Protein AF-A0A956PH75-F1 (afdb_monomer)

Foldseek 3Di:
DFDPPVQLLLVLLLLLLVLQLVLLPVLLVLLVVLLVVDCCCVVVVVLSVVLSVLSNVLSVVLNVLSVVCNVVSNPPSVVSVVSNLVSLLSNLLSLLQVLLVQCQPVVPDPSNVSSVVSLLVSLLSLLQSVLSPLVSNLSSLCNNLVSNLVSCVVSVNVVSNVVSVVSSVVSNVSSVVSNVVSSVVSSVVSVVVVVVVVVVVVVVVVLVVLVVVLVVLVVVLVVLVVVLVVLLVVLVVVCVDDDDPVVNVVSVVSNVVSVVVNVVSVVVNVVSCVVNVNDDWAWDKDFPVVLVVVLCVVCVVVCVVVVHDDDDDDDPPDDRIDTTHSVVVSVVSNVVVVD

pLDDT: mean 88.62, std 6.4, range [47.12, 95.75]

Solvent-accessible surface area (backbone atoms only — not comparable to full-atom values): 17813 Å² total; per-residue (Å²): 134,76,65,57,71,66,58,47,51,52,52,28,57,51,48,28,49,69,46,38,48,63,65,26,60,49,49,37,53,53,49,50,50,47,34,72,77,27,58,50,41,75,79,40,41,68,61,46,51,51,41,49,51,51,29,38,52,31,17,51,52,46,34,54,51,36,54,56,37,57,76,56,72,46,86,52,56,71,62,50,52,52,55,51,39,52,34,48,35,57,34,18,36,42,51,1,50,52,29,10,49,33,31,63,77,47,75,64,39,71,50,18,52,51,38,41,51,52,50,52,52,52,46,55,55,38,42,69,30,29,24,58,41,60,67,49,34,50,47,27,49,46,36,34,44,46,30,38,31,52,27,26,48,75,68,71,35,55,71,57,22,51,50,48,52,49,47,51,53,49,51,52,52,51,25,52,54,50,26,55,51,51,54,52,50,49,40,52,49,56,46,49,53,54,51,50,53,54,51,51,52,52,47,52,54,50,52,51,52,52,52,52,51,40,54,49,48,56,50,51,48,54,68,50,48,56,60,44,52,49,52,37,49,51,34,52,58,53,69,79,46,100,63,54,75,68,54,46,53,52,41,52,50,54,29,54,52,41,54,54,50,52,50,54,52,51,53,54,45,53,52,41,28,53,78,65,74,64,62,82,80,56,81,40,81,43,56,47,63,64,54,51,48,54,51,50,60,71,44,46,63,59,31,51,76,71,71,48,91,84,82,91,82,80,68,88,86,56,68,61,62,47,77,35,42,70,68,59,53,41,52,52,50,48,58,65,73,72,108

Nearest PDB structures (foldseek):
  7n0e-assembly1_B  TM=7.763E-01  e=1.692E-07  Pseudomonas aeruginosa
  6dk7-assembly1_B  TM=7.780E-01  e=3.980E-07  Pseudomonas aeruginosa
  6dk7-assembly1_A  TM=8.201E-01  e=1.025E-06  Pseudomonas aeruginosa
  7z8n-assembly1_D  TM=8.005E-01  e=6.243E-07  Pseudomonas aeruginosa PAO1
  6dk8-assembly4_G  TM=8.278E-01  e=2.013E-06  Pseudomonas aeruginosa

Structure (mmCIF, N/CA/C/O backbone):
data_AF-A0A956PH75-F1
#
_entry.id   AF-A0A956PH75-F1
#
loop_
_atom_site.group_PDB
_atom_site.id
_atom_site.type_symbol
_atom_site.label_atom_id
_atom_site.label_alt_id
_atom_site.label_comp_id
_atom_site.label_asym_id
_atom_site.label_entity_id
_atom_site.label_seq_id
_atom_site.pdbx_PDB_ins_code
_atom_site.Cartn_x
_atom_site.Cartn_y
_atom_site.Cartn_z
_atom_site.occupancy
_atom_site.B_iso_or_equiv
_atom_site.auth_seq_id
_atom_site.auth_comp_id
_atom_site.auth_asym_id
_atom_site.auth_atom_id
_atom_site.pdbx_PDB_model_num
ATOM 1 N N . MET A 1 1 ? 4.549 11.776 9.754 1.00 47.12 1 MET A N 1
ATOM 2 C CA . MET A 1 1 ? 5.812 11.137 9.339 1.00 47.12 1 MET A CA 1
ATOM 3 C C . MET A 1 1 ? 5.713 10.825 7.852 1.00 47.12 1 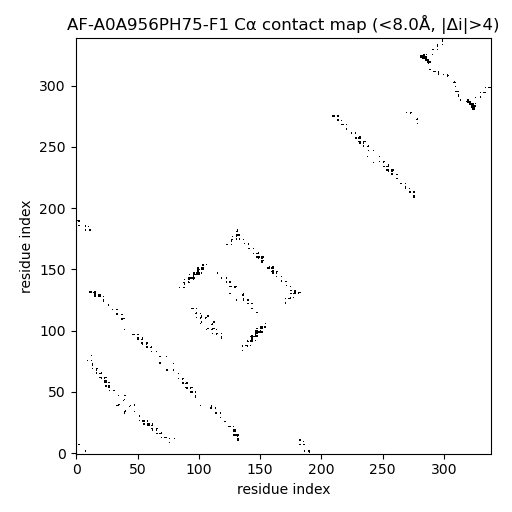MET A C 1
ATOM 5 O O . MET A 1 1 ? 4.714 10.257 7.431 1.00 47.12 1 MET A O 1
ATOM 9 N N . MET A 1 2 ? 6.631 11.355 7.037 1.00 48.00 2 MET A N 1
ATOM 10 C CA . MET A 1 2 ? 6.773 10.971 5.623 1.00 48.00 2 MET A CA 1
ATOM 11 C C . MET A 1 2 ? 7.331 9.543 5.579 1.00 48.00 2 MET A C 1
ATOM 13 O O . MET A 1 2 ? 8.137 9.209 6.446 1.00 48.00 2 MET A O 1
ATOM 17 N N . ALA A 1 3 ? 6.930 8.722 4.601 1.00 58.00 3 ALA A N 1
ATOM 18 C CA . ALA A 1 3 ? 7.602 7.446 4.349 1.00 58.00 3 ALA A CA 1
ATOM 19 C C . ALA A 1 3 ? 9.117 7.700 4.279 1.00 58.00 3 ALA A C 1
ATOM 21 O O . ALA A 1 3 ? 9.539 8.668 3.639 1.00 58.00 3 ALA A O 1
ATOM 22 N N . GLN A 1 4 ? 9.922 6.899 4.984 1.00 72.25 4 GLN A N 1
ATOM 23 C CA . GLN A 1 4 ? 11.368 7.114 5.025 1.00 72.25 4 GLN A CA 1
ATOM 24 C C . GLN A 1 4 ? 11.920 7.130 3.587 1.00 72.25 4 GLN A C 1
ATOM 26 O O . GLN A 1 4 ? 11.651 6.185 2.839 1.00 72.25 4 GLN A O 1
ATOM 31 N N . PRO A 1 5 ? 12.684 8.167 3.186 1.00 77.88 5 PRO A N 1
ATOM 32 C CA . PRO A 1 5 ? 13.232 8.287 1.831 1.00 77.88 5 PRO A CA 1
ATOM 33 C C . PRO A 1 5 ? 13.978 7.025 1.371 1.00 77.88 5 PRO A C 1
ATOM 35 O O . PRO A 1 5 ? 13.912 6.638 0.204 1.00 77.88 5 PRO A O 1
ATOM 38 N N . ASP A 1 6 ? 14.618 6.333 2.313 1.00 85.00 6 ASP A N 1
ATOM 39 C CA . ASP A 1 6 ? 15.370 5.105 2.068 1.00 85.00 6 ASP A CA 1
ATOM 40 C C . ASP A 1 6 ? 14.481 3.911 1.687 1.00 85.00 6 ASP A C 1
ATOM 42 O O . ASP A 1 6 ? 14.876 3.090 0.857 1.00 85.00 6 ASP A O 1
ATOM 46 N N . ALA A 1 7 ? 13.260 3.824 2.226 1.00 88.50 7 ALA A N 1
ATOM 47 C CA . ALA A 1 7 ? 12.321 2.748 1.909 1.00 88.50 7 ALA A CA 1
ATOM 48 C C . ALA A 1 7 ? 11.775 2.884 0.480 1.00 88.50 7 ALA A C 1
ATOM 50 O O . ALA A 1 7 ? 11.7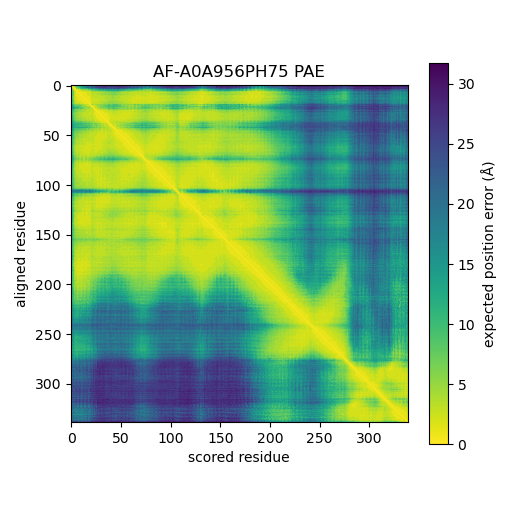15 1.904 -0.265 1.00 88.50 7 ALA A O 1
ATOM 51 N N . VAL A 1 8 ? 11.451 4.115 0.070 1.00 92.06 8 VAL A N 1
ATOM 52 C CA . VAL A 1 8 ? 11.025 4.413 -1.306 1.00 92.06 8 VAL A CA 1
ATOM 53 C C . VAL A 1 8 ? 12.157 4.108 -2.287 1.00 92.06 8 VAL A C 1
ATOM 55 O O . VAL A 1 8 ? 11.929 3.432 -3.290 1.00 92.06 8 VAL A O 1
ATOM 58 N N . LYS A 1 9 ? 13.390 4.529 -1.973 1.00 91.12 9 LYS A N 1
ATOM 59 C CA . LYS A 1 9 ? 14.573 4.235 -2.795 1.00 91.12 9 LYS A CA 1
ATOM 60 C C . LYS A 1 9 ? 14.801 2.726 -2.950 1.00 91.12 9 LYS A C 1
ATOM 62 O O . LYS A 1 9 ? 14.991 2.256 -4.069 1.00 91.12 9 LYS A O 1
ATOM 67 N N . LYS A 1 10 ? 14.721 1.953 -1.860 1.00 90.94 10 LYS A N 1
ATOM 68 C CA . LYS A 1 10 ? 14.875 0.488 -1.905 1.00 90.94 10 LYS A CA 1
ATOM 69 C C . LYS A 1 10 ? 13.824 -0.169 -2.808 1.00 90.94 10 LYS A C 1
ATOM 71 O O . LYS A 1 10 ? 14.161 -1.026 -3.625 1.00 90.94 10 LYS A O 1
ATOM 76 N N . GLU A 1 11 ? 12.561 0.232 -2.684 1.00 93.00 11 GLU A N 1
ATOM 77 C CA . GLU A 1 11 ? 11.472 -0.279 -3.526 1.00 93.00 11 GLU A CA 1
ATOM 78 C C . GLU A 1 11 ? 11.652 0.091 -5.004 1.00 93.00 11 GLU A C 1
ATOM 80 O O . GLU A 1 11 ? 11.368 -0.730 -5.878 1.00 93.00 11 GLU A O 1
ATOM 85 N N . LEU A 1 12 ? 12.173 1.284 -5.305 1.00 93.88 12 LEU A N 1
ATOM 86 C CA . LEU A 1 12 ? 12.514 1.684 -6.673 1.00 93.88 12 LEU A CA 1
ATOM 87 C C . LEU A 1 12 ? 13.638 0.817 -7.260 1.00 93.88 12 LEU A C 1
ATOM 89 O O . LEU A 1 12 ? 13.498 0.324 -8.382 1.00 93.88 12 LEU A O 1
ATOM 93 N N . ASP A 1 13 ? 14.706 0.558 -6.503 1.00 93.50 13 ASP A N 1
ATOM 94 C CA . ASP A 1 13 ? 15.814 -0.303 -6.941 1.00 93.50 13 ASP A CA 1
ATOM 95 C C . ASP A 1 13 ? 15.335 -1.745 -7.208 1.00 93.50 13 ASP A C 1
ATOM 97 O O . ASP A 1 13 ? 15.692 -2.370 -8.215 1.00 93.50 13 ASP A O 1
ATOM 101 N N . LEU A 1 14 ? 14.456 -2.266 -6.346 1.00 92.50 14 LEU A N 1
ATOM 102 C CA . LEU A 1 14 ? 13.808 -3.566 -6.534 1.00 92.50 14 LEU A CA 1
ATOM 103 C C . LEU A 1 14 ? 12.875 -3.574 -7.750 1.00 92.50 14 LEU A C 1
ATOM 105 O O . LEU A 1 14 ? 12.881 -4.530 -8.533 1.00 92.50 14 LEU A O 1
ATOM 109 N N . ALA A 1 15 ? 12.087 -2.516 -7.944 1.00 93.00 15 ALA A N 1
ATOM 110 C CA . ALA A 1 15 ? 11.218 -2.369 -9.105 1.00 93.00 15 ALA A CA 1
ATOM 111 C C . ALA A 1 15 ? 12.027 -2.335 -10.411 1.00 93.00 15 ALA A C 1
ATOM 113 O O . ALA A 1 15 ? 11.618 -2.968 -11.389 1.00 93.00 15 ALA A O 1
ATOM 114 N N . LEU A 1 16 ? 13.192 -1.674 -10.420 1.00 93.56 16 LEU A N 1
ATOM 115 C CA . LEU A 1 16 ? 14.118 -1.674 -11.556 1.00 93.56 16 LEU A CA 1
ATOM 116 C C . LEU A 1 16 ? 14.562 -3.098 -11.891 1.00 93.56 16 LEU A C 1
ATOM 118 O O . LEU A 1 16 ? 14.452 -3.537 -13.039 1.00 93.56 16 LEU A O 1
ATOM 122 N N . ALA A 1 17 ? 15.017 -3.845 -10.883 1.00 91.56 17 ALA A N 1
ATOM 123 C CA . ALA A 1 17 ? 15.474 -5.219 -11.053 1.00 91.56 17 ALA A CA 1
ATOM 124 C C . ALA A 1 17 ? 14.356 -6.158 -11.545 1.00 91.56 17 ALA A C 1
ATOM 126 O O . ALA A 1 17 ? 14.617 -7.044 -12.357 1.00 91.56 17 ALA A O 1
ATOM 127 N N . ARG A 1 18 ? 13.105 -5.957 -11.110 1.00 91.12 18 ARG A N 1
ATOM 128 C CA . ARG A 1 18 ? 11.954 -6.775 -11.535 1.00 91.12 18 ARG A CA 1
ATOM 129 C C . ARG A 1 18 ? 11.510 -6.492 -12.973 1.00 91.12 18 ARG A C 1
ATOM 131 O O . ARG A 1 18 ? 11.152 -7.430 -13.676 1.00 91.12 18 ARG A O 1
ATOM 138 N N . ARG A 1 19 ? 11.545 -5.231 -13.420 1.00 89.50 19 ARG A N 1
ATOM 139 C CA . ARG A 1 19 ? 11.053 -4.811 -14.751 1.00 89.50 19 ARG A CA 1
ATOM 140 C C . ARG A 1 19 ? 12.073 -4.973 -15.884 1.00 89.50 19 ARG A C 1
ATOM 142 O O . ARG A 1 19 ? 11.701 -5.048 -17.049 1.00 89.50 19 ARG A O 1
ATOM 149 N N . SER A 1 20 ? 13.363 -5.020 -15.562 1.00 84.44 20 SER A N 1
ATOM 150 C CA . SER A 1 20 ? 14.454 -5.018 -16.551 1.00 84.44 20 SER A CA 1
ATOM 151 C C . SER A 1 20 ? 14.790 -6.339 -17.284 1.00 84.44 20 SER A C 1
ATOM 153 O O . SER A 1 20 ? 15.422 -6.259 -18.347 1.00 84.44 20 SER A O 1
ATOM 155 N N . PRO A 1 21 ? 14.456 -7.556 -16.796 1.00 79.12 21 PRO A N 1
ATOM 156 C CA . PRO A 1 21 ? 14.882 -8.799 -17.448 1.00 79.12 21 PRO A CA 1
ATOM 157 C C . PRO A 1 21 ? 14.370 -8.951 -18.886 1.00 79.12 21 PRO A C 1
ATOM 159 O O . PRO A 1 21 ? 15.160 -9.270 -19.773 1.00 79.12 21 PRO A O 1
ATOM 162 N N . GLU A 1 22 ? 13.095 -8.649 -19.137 1.00 71.94 22 GLU A N 1
ATOM 163 C CA . GLU A 1 22 ? 12.461 -8.826 -20.453 1.00 71.94 22 GLU A CA 1
ATOM 164 C C . GLU A 1 22 ? 13.118 -7.951 -21.528 1.00 71.94 22 GLU A C 1
ATOM 166 O O . GLU A 1 22 ? 13.529 -8.443 -22.580 1.00 71.94 22 GLU A O 1
ATOM 171 N N . GLY A 1 23 ? 13.357 -6.670 -21.226 1.00 72.75 23 GLY A N 1
ATOM 172 C CA . GLY A 1 23 ? 14.036 -5.758 -22.152 1.00 72.75 23 GLY A CA 1
ATOM 173 C C . GLY A 1 23 ? 15.489 -6.150 -22.465 1.00 72.75 23 GLY A C 1
ATOM 174 O O . GLY A 1 23 ? 16.026 -5.754 -23.501 1.00 72.75 23 GLY A O 1
ATOM 175 N N . SER A 1 24 ? 16.136 -6.938 -21.593 1.00 79.75 24 SER A N 1
ATOM 176 C CA . SER A 1 24 ? 17.533 -7.378 -21.771 1.00 79.75 24 SER A CA 1
ATOM 177 C C . SER A 1 24 ? 17.672 -8.427 -22.868 1.00 79.75 24 SER A C 1
ATOM 179 O O . SER A 1 24 ? 18.630 -8.385 -23.634 1.00 79.75 24 SER A O 1
ATOM 181 N N . LEU A 1 25 ? 16.711 -9.350 -22.949 1.00 82.62 25 LEU A N 1
ATOM 182 C CA . LEU A 1 25 ? 16.733 -10.460 -23.902 1.00 82.62 25 LEU A CA 1
ATOM 183 C C . LEU A 1 25 ? 16.045 -10.110 -25.223 1.00 82.62 25 LEU A C 1
ATOM 185 O O . LEU A 1 25 ? 16.470 -10.585 -26.272 1.00 82.62 25 LEU A O 1
ATOM 189 N N . MET A 1 26 ? 15.029 -9.244 -25.199 1.00 87.06 26 MET A N 1
ATOM 190 C CA . MET A 1 26 ? 14.306 -8.870 -26.420 1.00 87.06 26 MET A CA 1
ATOM 191 C C . MET A 1 26 ? 15.144 -8.033 -27.383 1.00 87.06 26 MET A C 1
ATOM 193 O O . MET A 1 26 ? 14.997 -8.129 -28.595 1.00 87.06 26 MET A O 1
ATOM 197 N N . SER A 1 27 ? 16.054 -7.220 -26.869 1.00 87.12 27 SER A N 1
ATOM 198 C CA . SER A 1 27 ? 16.832 -6.309 -27.702 1.00 87.12 27 SER A CA 1
ATOM 199 C C . SER A 1 27 ? 17.824 -6.983 -28.665 1.00 87.12 27 SER A C 1
ATOM 201 O O . SER A 1 27 ? 17.846 -6.571 -29.821 1.00 87.12 27 SER A O 1
ATOM 203 N N . PRO A 1 28 ? 18.625 -8.006 -28.293 1.00 89.38 28 PRO A N 1
ATOM 204 C CA . PRO A 1 28 ? 19.421 -8.736 -29.285 1.00 89.38 28 PRO A CA 1
ATOM 205 C C . PRO A 1 28 ? 18.547 -9.465 -30.315 1.00 89.38 28 PRO A C 1
ATOM 207 O O . PRO A 1 28 ? 18.927 -9.539 -31.481 1.00 89.38 28 PRO A O 1
ATOM 210 N N . VAL A 1 29 ? 17.355 -9.935 -29.924 1.00 91.56 29 VAL A N 1
ATOM 211 C CA . VAL A 1 29 ? 16.386 -10.545 -30.851 1.00 91.56 29 VAL A CA 1
ATOM 212 C C . VAL A 1 29 ? 15.887 -9.517 -31.869 1.00 91.56 29 VAL A C 1
ATOM 214 O O . VAL A 1 29 ? 15.952 -9.763 -33.070 1.00 91.56 29 VAL A O 1
ATOM 217 N N . LEU A 1 30 ? 15.454 -8.339 -31.414 1.00 92.06 30 LEU A N 1
ATOM 218 C CA . LEU A 1 30 ? 15.015 -7.250 -32.292 1.00 92.06 30 LEU A CA 1
ATOM 219 C C . LEU A 1 30 ? 16.140 -6.767 -33.211 1.00 92.06 30 LEU A C 1
ATOM 221 O O . LEU A 1 30 ? 15.903 -6.476 -34.381 1.00 92.06 30 LEU A O 1
ATOM 225 N N . LEU A 1 31 ? 17.374 -6.731 -32.712 1.00 91.00 31 LEU A N 1
ATOM 226 C CA . LEU A 1 31 ? 18.536 -6.392 -33.521 1.00 91.00 31 LEU A CA 1
ATOM 227 C C . LEU A 1 31 ? 18.805 -7.442 -34.609 1.00 91.00 31 LEU A C 1
ATOM 229 O O . LEU A 1 31 ? 19.066 -7.083 -35.756 1.00 91.00 31 LEU A O 1
ATOM 233 N N . ALA A 1 32 ? 18.701 -8.731 -34.281 1.00 91.25 32 ALA A N 1
ATOM 234 C CA . ALA A 1 32 ? 18.812 -9.800 -35.268 1.00 91.25 32 ALA A CA 1
ATOM 235 C C . ALA A 1 32 ? 17.732 -9.676 -36.356 1.00 91.25 32 ALA A C 1
ATOM 237 O O . ALA A 1 32 ? 18.045 -9.817 -37.535 1.00 91.25 32 ALA A O 1
ATOM 238 N N . VAL A 1 33 ? 16.492 -9.331 -35.984 1.00 91.94 33 VAL A N 1
ATOM 239 C CA . VAL A 1 33 ? 15.407 -9.055 -36.943 1.00 91.94 33 VAL A CA 1
ATOM 240 C C . VAL A 1 33 ? 15.772 -7.894 -37.872 1.00 91.94 33 VAL A C 1
ATOM 242 O O . VAL A 1 33 ? 15.639 -8.034 -39.083 1.00 91.94 33 VAL A O 1
ATOM 245 N N . VAL A 1 34 ? 16.300 -6.781 -37.350 1.00 91.19 34 VAL A N 1
ATOM 246 C CA . VAL A 1 34 ? 16.765 -5.657 -38.188 1.00 91.19 34 VAL A CA 1
ATOM 247 C C . VAL A 1 34 ? 17.838 -6.106 -39.177 1.00 91.19 34 VAL A C 1
ATOM 249 O O . VAL A 1 34 ? 17.753 -5.774 -40.355 1.00 91.19 34 VAL A O 1
ATOM 252 N N . ILE A 1 35 ? 18.822 -6.889 -38.734 1.00 89.75 35 ILE A N 1
ATOM 253 C CA . ILE A 1 35 ? 19.917 -7.362 -39.593 1.00 89.75 35 ILE A CA 1
ATOM 254 C C . ILE A 1 35 ? 19.410 -8.320 -40.683 1.00 89.75 35 ILE A C 1
ATOM 256 O O . ILE A 1 35 ? 19.892 -8.253 -41.810 1.00 89.75 35 ILE A O 1
ATOM 260 N N . LEU A 1 36 ? 18.451 -9.194 -40.363 1.00 89.75 36 LEU A N 1
ATOM 261 C CA . LEU A 1 36 ? 17.890 -10.180 -41.296 1.00 89.75 36 LEU A CA 1
ATOM 262 C C . LEU A 1 36 ? 16.913 -9.565 -42.305 1.00 89.75 36 LEU A C 1
ATOM 264 O O . LEU A 1 36 ? 16.853 -10.009 -43.448 1.00 89.75 36 LEU A O 1
ATOM 268 N N . CYS A 1 37 ? 16.140 -8.560 -41.892 1.00 87.56 37 CYS A N 1
ATOM 269 C CA . CYS A 1 37 ? 15.107 -7.934 -42.721 1.00 87.56 37 CYS A CA 1
ATOM 270 C C . CYS A 1 37 ? 15.616 -6.757 -43.565 1.00 87.56 37 CYS A C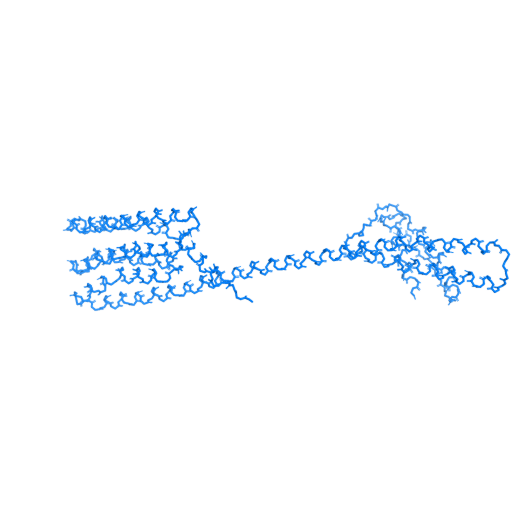 1
ATOM 272 O O . CYS A 1 37 ? 14.831 -6.149 -44.295 1.00 87.56 37 CYS A O 1
ATOM 274 N N . THR A 1 38 ? 16.899 -6.402 -43.466 1.00 88.19 38 THR A N 1
ATOM 275 C CA . THR A 1 38 ? 17.473 -5.247 -44.165 1.00 88.19 38 THR A CA 1
ATOM 276 C C . THR A 1 38 ? 18.792 -5.584 -44.852 1.00 88.19 38 THR A C 1
ATOM 278 O O . THR A 1 38 ? 19.414 -6.612 -44.591 1.00 88.19 38 THR A O 1
ATOM 281 N N . GLN A 1 39 ? 19.261 -4.681 -45.716 1.00 84.50 39 GLN A N 1
ATOM 282 C CA . GLN A 1 39 ? 20.525 -4.863 -46.429 1.00 84.50 39 GLN A CA 1
ATOM 283 C C . GLN A 1 39 ? 21.762 -4.725 -45.524 1.00 84.50 39 GLN A C 1
ATOM 285 O O . GLN A 1 39 ? 22.866 -5.036 -45.961 1.00 84.50 39 GLN A O 1
ATOM 290 N N . LEU A 1 40 ? 21.607 -4.320 -44.253 1.00 82.50 40 LEU A N 1
ATOM 291 C CA . LEU A 1 40 ? 22.714 -4.217 -43.292 1.00 82.50 40 LEU A CA 1
ATOM 292 C C . LEU A 1 40 ? 23.465 -5.548 -43.143 1.00 82.50 40 LEU A C 1
ATOM 294 O O . LEU A 1 40 ? 24.695 -5.561 -43.171 1.00 82.50 40 LEU A O 1
ATOM 298 N N . GLY A 1 41 ? 22.742 -6.671 -43.061 1.00 79.44 41 GLY A N 1
ATOM 299 C CA . GLY A 1 41 ? 23.353 -7.991 -42.890 1.00 79.44 41 GLY A CA 1
ATOM 300 C C . GLY A 1 41 ? 24.160 -8.470 -44.098 1.00 79.44 41 GLY A C 1
ATOM 301 O O . GLY A 1 41 ? 25.164 -9.165 -43.927 1.00 79.44 41 GLY A O 1
ATOM 302 N N . THR A 1 42 ? 23.752 -8.084 -45.310 1.00 82.69 42 THR A N 1
ATOM 303 C CA . THR A 1 42 ? 24.395 -8.506 -46.562 1.00 82.69 42 THR A CA 1
ATOM 304 C C . THR A 1 42 ? 25.473 -7.529 -47.026 1.00 82.69 42 THR A C 1
ATOM 306 O O . THR A 1 42 ? 26.557 -7.967 -47.401 1.00 82.69 42 THR A O 1
ATOM 309 N N . ALA A 1 43 ? 25.212 -6.220 -46.971 1.00 83.31 43 ALA A N 1
ATOM 310 C CA . ALA A 1 43 ? 26.125 -5.176 -47.440 1.00 83.31 43 ALA A CA 1
ATOM 311 C C . ALA A 1 43 ? 27.205 -4.815 -46.404 1.00 83.31 43 ALA A C 1
ATOM 313 O O . ALA A 1 43 ? 28.334 -4.494 -46.769 1.00 83.31 43 ALA A O 1
ATOM 314 N N . HIS A 1 44 ? 26.893 -4.910 -45.106 1.00 85.31 44 HIS A N 1
ATOM 315 C CA . HIS A 1 44 ? 27.769 -4.457 -44.018 1.00 85.31 44 HIS A CA 1
ATOM 316 C C . HIS A 1 44 ? 27.927 -5.508 -42.912 1.00 85.31 44 HIS A C 1
ATOM 318 O O . HIS A 1 44 ? 27.885 -5.215 -41.715 1.00 85.31 44 HIS A O 1
ATOM 324 N N . ARG A 1 45 ? 28.191 -6.753 -43.329 1.00 84.81 45 ARG A N 1
ATOM 325 C CA . ARG A 1 45 ? 28.255 -7.940 -42.462 1.00 84.81 45 ARG A CA 1
ATOM 326 C C . ARG A 1 45 ? 29.130 -7.771 -41.215 1.00 84.81 45 ARG A C 1
ATOM 328 O O . ARG A 1 45 ? 28.729 -8.201 -40.138 1.00 84.81 45 ARG A O 1
ATOM 335 N N . GLN A 1 46 ? 30.315 -7.166 -41.333 1.00 86.94 46 GLN A N 1
ATOM 336 C CA . GLN A 1 46 ? 31.230 -7.009 -40.192 1.00 86.94 46 GLN A CA 1
ATOM 337 C C . GLN A 1 46 ? 30.639 -6.108 -39.100 1.00 86.94 46 GLN A C 1
ATOM 339 O O . GLN A 1 46 ? 30.624 -6.496 -37.934 1.00 86.94 46 GLN A O 1
ATOM 344 N N . LEU A 1 47 ? 30.096 -4.946 -39.473 1.00 85.94 47 LEU A N 1
ATOM 345 C CA . LEU A 1 47 ? 29.495 -4.013 -38.521 1.00 85.94 47 LEU A CA 1
ATOM 346 C C . LEU A 1 47 ? 28.260 -4.624 -37.850 1.00 85.94 47 LEU A C 1
ATOM 348 O O . LEU A 1 47 ? 28.137 -4.572 -36.628 1.00 85.94 47 LEU A O 1
ATOM 352 N N . SER A 1 48 ? 27.380 -5.259 -38.631 1.00 87.12 48 SER A N 1
ATOM 353 C CA . SER A 1 48 ? 26.190 -5.926 -38.098 1.00 87.12 48 SER A CA 1
ATOM 354 C C . SER A 1 48 ? 26.541 -7.025 -37.093 1.00 87.12 48 SER A C 1
ATOM 356 O O . SER A 1 48 ? 25.904 -7.114 -36.046 1.00 87.12 48 SER A O 1
ATOM 358 N N . LEU A 1 49 ? 27.584 -7.820 -37.360 1.00 88.31 49 LEU A N 1
ATOM 359 C CA . LEU A 1 49 ? 28.055 -8.851 -36.431 1.00 88.31 49 LEU A CA 1
ATOM 360 C C . LEU A 1 49 ? 28.651 -8.257 -35.151 1.00 88.31 49 LEU A C 1
ATOM 362 O O . LEU A 1 49 ? 28.387 -8.782 -34.068 1.00 88.31 49 LEU A O 1
ATOM 366 N N . VAL A 1 50 ? 29.413 -7.164 -35.246 1.00 90.69 50 VAL A N 1
ATOM 367 C CA . VAL A 1 50 ? 29.966 -6.471 -34.071 1.00 90.69 50 VAL A CA 1
ATOM 368 C C . VAL A 1 50 ? 28.840 -5.909 -33.203 1.00 90.69 50 VAL A C 1
ATOM 370 O O . VAL A 1 50 ? 28.796 -6.202 -32.008 1.00 90.69 50 VAL A O 1
ATOM 373 N N . CYS A 1 51 ? 27.886 -5.178 -33.789 1.00 88.62 51 CYS A N 1
ATOM 374 C CA . CYS A 1 51 ? 26.732 -4.643 -33.063 1.00 88.62 51 CYS A CA 1
ATOM 375 C C . CYS A 1 51 ? 25.901 -5.757 -32.413 1.00 88.62 51 CYS A C 1
ATOM 377 O O . CYS A 1 51 ? 25.557 -5.655 -31.235 1.00 88.62 51 CYS A O 1
ATOM 379 N N . LEU A 1 52 ? 25.621 -6.844 -33.142 1.00 90.94 52 LEU A N 1
ATOM 380 C CA . LEU A 1 52 ? 24.873 -7.983 -32.610 1.00 90.94 52 LEU A CA 1
ATOM 381 C C . LEU A 1 52 ? 25.606 -8.657 -31.448 1.00 90.94 52 LEU A C 1
ATOM 383 O O . LEU A 1 52 ? 24.982 -8.971 -30.435 1.00 90.94 52 LEU A O 1
ATOM 387 N N . SER A 1 53 ? 26.923 -8.837 -31.563 1.00 91.00 53 SER A N 1
ATOM 388 C CA . SER A 1 53 ? 27.747 -9.447 -30.514 1.00 91.00 53 SER A CA 1
ATOM 389 C C . SER A 1 53 ? 27.777 -8.583 -29.255 1.00 91.00 53 SER A C 1
ATOM 391 O O . SER A 1 53 ? 27.576 -9.099 -28.158 1.00 91.00 53 SER A O 1
ATOM 393 N N . LEU A 1 54 ? 27.959 -7.266 -29.404 1.00 90.88 54 LEU A N 1
ATOM 394 C CA . LEU A 1 54 ? 27.984 -6.323 -28.283 1.00 90.88 54 LEU A CA 1
ATOM 395 C C . LEU A 1 54 ? 26.634 -6.253 -27.562 1.00 90.88 54 LEU A C 1
ATOM 397 O O . LEU A 1 54 ? 26.591 -6.370 -26.337 1.00 90.88 54 LEU A O 1
ATOM 401 N N . VAL A 1 55 ? 25.529 -6.122 -28.303 1.00 90.88 55 VAL A N 1
ATOM 402 C CA . VAL A 1 55 ? 24.178 -6.079 -27.718 1.00 90.88 55 VAL A CA 1
ATOM 403 C C . VAL A 1 55 ? 23.817 -7.409 -27.061 1.00 90.88 55 VAL A C 1
ATOM 405 O O . VAL A 1 55 ? 23.238 -7.405 -25.976 1.00 90.88 55 VAL A O 1
ATOM 408 N N . SER A 1 56 ? 24.190 -8.540 -27.664 1.00 91.62 56 SER A N 1
ATOM 409 C CA . SER A 1 56 ? 23.940 -9.865 -27.082 1.00 91.62 56 SER A CA 1
ATOM 410 C C . SER A 1 56 ? 24.748 -10.078 -25.805 1.00 91.62 56 SER A C 1
ATOM 412 O O . SER A 1 56 ? 24.185 -10.485 -24.791 1.00 91.62 56 SER A O 1
ATOM 414 N N . LEU A 1 57 ? 26.043 -9.746 -25.814 1.00 93.38 57 LEU A N 1
ATOM 415 C CA . LEU A 1 57 ? 26.907 -9.876 -24.642 1.00 93.38 57 LEU A CA 1
ATOM 416 C C . LEU A 1 57 ? 26.424 -8.981 -23.495 1.00 93.38 57 LEU A C 1
ATOM 418 O O . LEU A 1 57 ? 26.262 -9.460 -22.373 1.00 93.38 57 LEU A O 1
ATOM 422 N N . ALA A 1 58 ? 26.142 -7.704 -23.774 1.00 91.56 58 ALA A N 1
ATOM 423 C CA . ALA A 1 58 ? 25.635 -6.765 -22.777 1.00 91.56 58 ALA A CA 1
ATOM 424 C C . ALA A 1 58 ? 24.249 -7.176 -22.253 1.00 91.56 58 ALA A C 1
ATOM 426 O O . ALA A 1 58 ? 24.014 -7.134 -21.045 1.00 91.56 58 ALA A O 1
ATOM 427 N N . GLY A 1 59 ? 23.349 -7.621 -23.137 1.00 90.75 59 GLY A N 1
ATOM 428 C CA . GLY A 1 59 ? 22.004 -8.076 -22.787 1.00 90.75 59 GLY A CA 1
ATOM 429 C C . GLY A 1 59 ? 22.012 -9.321 -21.898 1.00 90.75 59 GLY A C 1
ATOM 430 O O . GLY A 1 59 ? 21.361 -9.332 -20.852 1.00 90.75 59 GLY A O 1
ATOM 431 N N . VAL A 1 60 ? 22.801 -10.340 -22.253 1.00 92.00 60 VAL A N 1
ATOM 432 C CA . VAL A 1 60 ? 22.954 -11.570 -21.456 1.00 92.00 60 VAL A CA 1
ATOM 433 C C . VAL A 1 60 ? 23.638 -11.278 -20.122 1.00 92.00 60 VAL A C 1
ATOM 435 O O . VAL A 1 60 ? 23.145 -11.712 -19.080 1.00 92.00 60 VAL A O 1
ATOM 438 N N . ALA A 1 61 ? 24.722 -10.493 -20.120 1.00 92.31 61 ALA A N 1
ATOM 439 C CA . ALA A 1 61 ? 25.399 -10.092 -18.889 1.00 92.31 61 ALA A CA 1
ATOM 440 C C . ALA A 1 61 ? 24.448 -9.337 -17.948 1.00 92.31 61 ALA A C 1
ATOM 442 O O . ALA A 1 61 ? 24.383 -9.648 -16.757 1.00 92.31 61 ALA A O 1
ATOM 443 N N . ARG A 1 62 ? 23.650 -8.400 -18.484 1.00 92.56 62 ARG A N 1
ATOM 444 C CA . ARG A 1 62 ? 22.644 -7.660 -17.710 1.00 92.56 62 ARG A CA 1
ATOM 445 C C . ARG A 1 62 ? 21.571 -8.593 -17.165 1.00 92.56 62 ARG A C 1
ATOM 447 O O . ARG A 1 62 ? 21.237 -8.494 -15.988 1.00 92.56 62 ARG A O 1
ATOM 454 N N . PHE A 1 63 ? 21.061 -9.512 -17.982 1.00 92.69 63 PHE A N 1
ATOM 455 C CA . PHE A 1 63 ? 20.045 -10.477 -17.565 1.00 92.69 63 PHE A CA 1
ATOM 456 C C . PHE A 1 63 ? 20.530 -11.350 -16.400 1.00 92.69 63 PHE A C 1
ATOM 458 O O . PHE A 1 63 ? 19.863 -11.421 -15.366 1.00 92.69 63 PHE A O 1
ATOM 465 N N . ILE A 1 64 ? 21.713 -11.960 -16.530 1.00 92.19 64 ILE A N 1
ATOM 466 C CA . ILE A 1 64 ? 22.308 -12.803 -15.483 1.00 92.19 64 ILE A CA 1
ATOM 467 C C . ILE A 1 64 ? 22.535 -11.982 -14.210 1.00 92.19 64 ILE A C 1
ATOM 469 O O . ILE A 1 64 ? 22.145 -12.406 -13.121 1.00 92.19 64 ILE A O 1
ATOM 473 N N . TYR A 1 65 ? 23.117 -10.788 -14.341 1.00 92.00 65 TYR A N 1
ATOM 474 C CA . TYR A 1 65 ? 23.441 -9.935 -13.201 1.00 92.00 65 TYR A CA 1
ATOM 475 C C . TYR A 1 65 ? 22.203 -9.448 -12.437 1.00 92.00 65 TYR A C 1
ATOM 477 O O . TYR A 1 65 ? 22.193 -9.462 -11.203 1.00 92.00 65 TYR A O 1
ATOM 485 N N . VAL A 1 66 ? 21.142 -9.061 -13.152 1.00 91.69 66 VAL A N 1
ATOM 486 C CA . VAL A 1 66 ? 19.865 -8.654 -12.551 1.00 91.69 66 VAL A CA 1
ATOM 487 C C . VAL A 1 66 ? 19.210 -9.828 -11.830 1.00 91.69 66 VAL A C 1
ATOM 489 O O . VAL A 1 66 ? 18.802 -9.675 -10.681 1.00 91.69 66 VAL A O 1
ATOM 492 N N . ARG A 1 67 ? 19.155 -11.017 -12.448 1.00 91.19 67 ARG A N 1
ATOM 493 C CA . ARG A 1 67 ? 18.556 -12.211 -11.824 1.00 91.19 67 ARG A CA 1
ATOM 494 C C . ARG A 1 67 ? 19.321 -12.641 -10.575 1.00 91.19 67 ARG A C 1
ATOM 496 O O . ARG A 1 67 ? 18.699 -12.895 -9.550 1.00 91.19 67 ARG A O 1
ATOM 503 N N . TYR A 1 68 ? 20.651 -12.650 -10.639 1.00 90.94 68 TYR A N 1
ATOM 504 C CA . TYR A 1 68 ? 21.502 -12.942 -9.487 1.00 90.94 68 TYR A CA 1
ATOM 505 C C . TYR A 1 68 ? 21.306 -11.931 -8.349 1.00 90.94 68 TYR A C 1
ATOM 507 O O . TYR A 1 68 ? 21.163 -12.320 -7.191 1.00 90.94 68 TYR A O 1
ATOM 515 N N . SER A 1 69 ? 21.270 -10.634 -8.670 1.00 90.38 69 SER A N 1
ATOM 516 C CA . SER A 1 69 ? 21.069 -9.578 -7.672 1.00 90.38 69 SER A CA 1
ATOM 517 C C . SER A 1 69 ? 19.685 -9.657 -7.024 1.00 90.38 69 SER A C 1
ATOM 519 O O . SER A 1 69 ? 19.580 -9.502 -5.810 1.00 90.38 69 SER A O 1
ATOM 521 N N . LEU A 1 70 ? 18.641 -9.961 -7.805 1.00 89.62 70 LEU A N 1
ATOM 522 C CA . LEU A 1 70 ? 17.269 -10.115 -7.316 1.00 89.62 70 LEU A CA 1
ATOM 523 C C . LEU A 1 70 ? 17.122 -11.323 -6.377 1.00 89.62 70 LEU A C 1
ATOM 525 O O . LEU A 1 70 ? 16.467 -11.211 -5.349 1.00 89.62 70 LEU A O 1
ATOM 529 N N . MET A 1 71 ? 17.773 -12.453 -6.684 1.00 89.56 71 MET A N 1
ATOM 530 C CA . MET A 1 71 ? 17.779 -13.641 -5.812 1.00 89.56 71 MET A CA 1
ATOM 531 C C . MET A 1 71 ? 18.408 -13.378 -4.437 1.00 89.56 71 MET A C 1
ATOM 533 O O . MET A 1 71 ? 18.106 -14.087 -3.483 1.00 89.56 71 MET A O 1
ATOM 537 N N . LYS A 1 72 ? 19.293 -12.382 -4.336 1.00 88.62 72 LYS A N 1
ATOM 538 C CA . LYS A 1 72 ? 19.983 -12.006 -3.094 1.00 88.62 72 LYS A CA 1
ATOM 539 C C . LYS A 1 72 ? 19.391 -10.768 -2.411 1.00 88.62 72 LYS A C 1
ATOM 541 O O . LYS A 1 72 ? 20.058 -10.207 -1.549 1.00 88.62 72 LYS A O 1
ATOM 546 N N . ASP A 1 73 ? 18.198 -10.332 -2.820 1.00 87.56 73 ASP A N 1
ATOM 547 C CA . ASP A 1 73 ? 17.531 -9.115 -2.327 1.00 87.56 73 ASP A CA 1
ATOM 548 C C . ASP A 1 73 ? 18.424 -7.856 -2.378 1.00 87.56 73 ASP A C 1
ATOM 550 O O . ASP A 1 73 ? 18.478 -7.064 -1.443 1.00 87.56 73 ASP A O 1
ATOM 554 N N . LEU A 1 74 ? 19.173 -7.687 -3.477 1.00 85.56 74 LEU A N 1
ATOM 555 C CA . LEU A 1 74 ? 20.062 -6.540 -3.727 1.00 85.56 74 LEU A CA 1
ATOM 556 C C . LEU A 1 74 ? 21.000 -6.226 -2.535 1.00 85.56 74 LEU A C 1
ATOM 558 O O . LEU A 1 74 ? 20.920 -5.159 -1.927 1.00 85.56 74 LEU A O 1
ATOM 562 N N . PRO A 1 75 ? 22.000 -7.080 -2.248 1.00 79.00 75 PRO A N 1
ATOM 563 C CA . PRO A 1 75 ? 22.857 -6.919 -1.069 1.00 79.00 75 PRO A CA 1
ATOM 564 C C . PRO A 1 75 ? 23.739 -5.656 -1.115 1.00 79.00 75 PRO A C 1
ATOM 566 O O . PRO A 1 75 ? 24.293 -5.243 -0.100 1.00 79.00 75 PRO A O 1
ATOM 569 N N . ARG A 1 76 ? 23.935 -5.068 -2.306 1.00 87.25 76 ARG A N 1
ATOM 570 C CA . ARG A 1 76 ? 24.686 -3.821 -2.538 1.00 87.25 76 ARG A CA 1
ATOM 571 C C . ARG A 1 76 ? 23.982 -2.979 -3.618 1.00 87.25 76 ARG A C 1
ATOM 573 O O . ARG A 1 76 ? 24.383 -3.067 -4.783 1.00 87.25 76 ARG A O 1
ATOM 580 N N . PRO A 1 77 ? 22.958 -2.184 -3.260 1.00 87.31 77 PRO A N 1
ATOM 581 C CA . PRO A 1 77 ? 22.109 -1.480 -4.226 1.00 87.31 77 PRO A CA 1
ATOM 582 C C . PRO A 1 77 ? 22.886 -0.469 -5.084 1.00 87.31 77 PRO A C 1
ATOM 584 O O . PRO A 1 77 ? 22.739 -0.458 -6.304 1.00 87.31 77 PRO A O 1
ATOM 587 N N . ASP A 1 78 ? 23.822 0.288 -4.502 1.00 89.75 78 ASP A N 1
ATOM 588 C CA . ASP A 1 78 ? 24.575 1.292 -5.270 1.00 89.75 78 ASP A CA 1
ATOM 589 C C . ASP A 1 78 ? 25.474 0.660 -6.348 1.00 89.75 78 ASP A C 1
ATOM 591 O O . ASP A 1 78 ? 25.552 1.148 -7.477 1.00 89.75 78 ASP A O 1
ATOM 595 N N . LYS A 1 79 ? 26.130 -0.471 -6.035 1.00 90.56 79 LYS A N 1
ATOM 596 C CA . LYS A 1 79 ? 26.941 -1.212 -7.021 1.00 90.56 79 LYS A CA 1
ATOM 597 C C . LYS A 1 79 ? 26.070 -1.846 -8.102 1.00 90.56 79 LYS A C 1
ATOM 599 O O . LYS A 1 79 ? 26.477 -1.871 -9.263 1.00 90.56 79 LYS A O 1
ATOM 604 N N . PHE A 1 80 ? 24.888 -2.332 -7.721 1.00 93.12 80 PHE A N 1
ATOM 605 C CA . PHE A 1 80 ? 23.907 -2.854 -8.663 1.00 93.12 80 PHE A CA 1
ATOM 606 C C . PHE A 1 80 ? 23.520 -1.788 -9.692 1.00 93.12 80 PHE A C 1
ATOM 608 O O . PHE A 1 80 ? 23.673 -2.028 -10.889 1.00 93.12 80 PHE A O 1
ATOM 615 N N . ILE A 1 81 ? 23.134 -0.592 -9.236 1.00 93.38 81 ILE A N 1
ATOM 616 C CA . ILE A 1 81 ? 22.768 0.541 -10.096 1.00 93.38 81 ILE A CA 1
ATOM 617 C C . ILE A 1 81 ? 23.915 0.920 -11.045 1.00 93.38 81 ILE A C 1
ATOM 619 O O . ILE A 1 81 ? 23.686 1.124 -12.236 1.00 93.38 81 ILE A O 1
ATOM 623 N N . GLN A 1 82 ? 25.159 0.987 -10.559 1.00 93.25 82 GLN A N 1
ATOM 624 C CA . GLN A 1 82 ? 26.316 1.350 -11.390 1.00 93.25 82 GLN A CA 1
ATOM 625 C C . GLN A 1 82 ? 26.566 0.350 -12.527 1.00 93.25 82 GLN A C 1
ATOM 627 O O . GLN A 1 82 ? 26.680 0.749 -13.688 1.00 93.25 82 GLN A O 1
ATOM 632 N N . ILE A 1 83 ? 26.619 -0.950 -12.214 1.00 92.94 83 ILE A N 1
ATOM 633 C CA . ILE A 1 83 ? 26.845 -2.004 -13.216 1.00 92.94 83 ILE A CA 1
ATOM 634 C C . ILE A 1 83 ? 25.658 -2.079 -14.182 1.00 92.94 83 ILE A C 1
ATOM 636 O O . ILE A 1 83 ? 25.843 -2.186 -15.396 1.00 92.94 83 ILE A O 1
ATOM 640 N N . PHE A 1 84 ? 24.437 -1.966 -13.660 1.00 94.31 84 PHE A N 1
ATOM 641 C CA . PHE A 1 84 ? 23.221 -1.941 -14.461 1.00 94.31 84 PHE A CA 1
ATOM 642 C C . PHE A 1 84 ? 23.220 -0.785 -15.472 1.00 94.31 84 PHE A C 1
ATOM 644 O O . PHE A 1 84 ? 22.950 -1.006 -16.658 1.00 94.31 84 PHE A O 1
ATOM 651 N N . ARG A 1 85 ? 23.568 0.432 -15.028 1.00 94.19 85 ARG A N 1
ATOM 652 C CA . ARG A 1 85 ? 23.693 1.622 -15.885 1.00 94.19 85 ARG A CA 1
ATOM 653 C C . ARG A 1 85 ? 24.751 1.430 -16.959 1.00 94.19 85 ARG A C 1
ATOM 655 O O . ARG A 1 85 ? 24.483 1.743 -18.117 1.00 94.19 85 ARG A O 1
ATOM 662 N N . LEU A 1 86 ? 25.917 0.890 -16.602 1.00 94.06 86 LEU A N 1
ATOM 663 C CA . LEU A 1 86 ? 27.007 0.638 -17.546 1.00 94.06 86 LEU A CA 1
ATOM 664 C C . LEU A 1 86 ? 26.559 -0.294 -18.682 1.00 94.06 86 LEU A C 1
ATOM 666 O O . LEU A 1 86 ? 26.676 0.061 -19.854 1.00 94.06 86 LEU A O 1
ATOM 670 N N . LEU A 1 87 ? 25.990 -1.454 -18.339 1.00 92.88 87 LEU A N 1
ATOM 671 C CA . LEU A 1 87 ? 25.537 -2.446 -19.320 1.00 92.88 87 LEU A CA 1
ATOM 672 C C . LEU A 1 87 ? 24.396 -1.910 -20.194 1.00 92.88 87 LEU A C 1
ATOM 674 O O . LEU A 1 87 ? 24.398 -2.092 -21.410 1.00 92.88 87 LEU A O 1
ATOM 678 N N . THR A 1 88 ? 23.445 -1.200 -19.585 1.00 92.88 88 THR A N 1
ATOM 679 C CA . THR A 1 88 ? 22.310 -0.585 -20.289 1.00 92.88 88 THR A CA 1
ATOM 680 C C . THR A 1 88 ? 22.766 0.517 -21.248 1.00 92.88 88 THR A C 1
ATOM 682 O O . THR A 1 88 ? 22.257 0.618 -22.362 1.00 92.88 88 THR A O 1
ATOM 685 N N . THR A 1 89 ? 23.769 1.302 -20.857 1.00 92.81 89 THR A N 1
ATOM 686 C CA . THR A 1 89 ? 24.333 2.371 -21.690 1.00 92.81 89 THR A CA 1
ATOM 687 C C . THR A 1 89 ? 25.141 1.816 -22.863 1.00 92.81 89 THR A C 1
ATOM 689 O O . THR A 1 89 ? 24.976 2.282 -23.987 1.00 92.81 89 THR A O 1
ATOM 692 N N . ALA A 1 90 ? 25.963 0.784 -22.644 1.00 91.88 90 ALA A N 1
ATOM 693 C CA . ALA A 1 90 ? 26.731 0.131 -23.711 1.00 91.88 90 ALA A CA 1
ATOM 694 C C . ALA A 1 90 ? 25.820 -0.445 -24.812 1.00 91.88 90 ALA A C 1
ATOM 696 O O . ALA A 1 90 ? 26.093 -0.354 -26.013 1.00 91.88 90 ALA A O 1
ATOM 697 N N . MET A 1 91 ? 24.692 -1.001 -24.387 1.00 91.06 91 MET A N 1
ATOM 698 C CA . MET A 1 91 ? 23.662 -1.536 -25.260 1.00 91.06 91 MET A CA 1
ATOM 699 C C . MET A 1 91 ? 22.927 -0.440 -26.047 1.00 91.06 91 MET A C 1
ATOM 701 O O . MET A 1 91 ? 22.752 -0.580 -27.257 1.00 91.06 91 MET A O 1
ATOM 705 N N . ALA A 1 92 ? 22.557 0.666 -25.391 1.00 93.75 92 ALA A N 1
ATOM 706 C CA . ALA A 1 92 ? 21.967 1.837 -26.044 1.00 93.75 92 ALA A CA 1
ATOM 707 C C . ALA A 1 92 ? 22.902 2.440 -27.098 1.00 93.75 92 ALA A C 1
ATOM 709 O O . ALA A 1 92 ? 22.491 2.707 -28.222 1.00 93.75 92 ALA A O 1
ATOM 710 N N . PHE A 1 93 ? 24.183 2.592 -26.759 1.00 93.56 93 PHE A N 1
ATOM 711 C CA . PHE A 1 93 ? 25.193 3.108 -27.679 1.00 93.56 93 PHE A CA 1
ATOM 712 C C . PHE A 1 93 ? 25.303 2.248 -28.943 1.00 93.56 93 PHE A C 1
ATOM 714 O O . PHE A 1 93 ? 25.333 2.779 -30.049 1.00 93.56 93 PHE A O 1
ATOM 721 N N . SER A 1 94 ? 25.273 0.920 -28.798 1.00 91.31 94 SER A N 1
ATOM 722 C CA . SER A 1 94 ? 25.320 -0.005 -29.938 1.00 91.31 94 SER A CA 1
ATOM 723 C C . SER A 1 94 ? 24.119 0.167 -30.883 1.00 91.31 94 SER A C 1
ATOM 725 O O . SER A 1 94 ? 24.294 0.174 -32.103 1.00 91.31 94 SER A O 1
ATOM 727 N N . TRP A 1 95 ? 22.914 0.361 -30.333 1.00 92.75 95 TRP A N 1
ATOM 728 C CA . TRP A 1 95 ? 21.704 0.670 -31.108 1.00 92.75 95 TRP A CA 1
ATOM 729 C C . TRP A 1 95 ? 21.781 2.027 -31.813 1.00 92.75 95 TRP A C 1
ATOM 731 O O . TRP A 1 95 ? 21.412 2.134 -32.989 1.00 92.75 95 TRP A O 1
ATOM 741 N N . GLY A 1 96 ? 22.298 3.044 -31.120 1.00 93.12 96 GLY A N 1
ATOM 742 C CA . GLY A 1 96 ? 22.514 4.377 -31.674 1.00 93.12 96 GLY A CA 1
ATOM 743 C C . GLY A 1 96 ? 23.517 4.378 -32.826 1.00 93.12 96 GLY A C 1
ATOM 744 O O . GLY A 1 96 ? 23.228 4.934 -33.885 1.00 93.12 96 GLY A O 1
ATOM 745 N N . CYS A 1 97 ? 24.656 3.700 -32.669 1.00 91.38 97 CYS A N 1
ATOM 746 C CA . CYS A 1 97 ? 25.664 3.570 -33.721 1.00 91.38 97 CYS A CA 1
ATOM 747 C C . CYS A 1 97 ? 25.114 2.871 -34.966 1.00 91.38 97 CYS A C 1
ATOM 749 O O . CYS A 1 97 ? 25.300 3.377 -36.069 1.00 91.38 97 CYS A O 1
ATOM 751 N N . LEU A 1 98 ? 24.410 1.747 -34.804 1.00 90.94 98 LEU A N 1
ATOM 752 C CA . LEU A 1 98 ? 23.844 1.016 -35.939 1.00 90.94 98 LEU A CA 1
ATOM 753 C C . LEU A 1 98 ? 22.795 1.842 -36.688 1.00 90.94 98 LEU A C 1
ATOM 755 O O . LEU A 1 98 ? 22.826 1.918 -37.913 1.00 90.94 98 LEU A O 1
ATOM 759 N N . SER A 1 99 ? 21.873 2.462 -35.950 1.00 91.25 99 SER A N 1
ATOM 760 C CA . SER A 1 99 ? 20.790 3.249 -36.543 1.00 91.25 99 SER A CA 1
ATOM 761 C C . SER A 1 99 ? 21.327 4.506 -37.236 1.00 91.25 99 SER A C 1
ATOM 763 O O . SER A 1 99 ? 20.879 4.844 -38.327 1.00 91.25 99 SER A O 1
ATOM 765 N N . GLY A 1 100 ? 22.324 5.173 -36.642 1.00 92.31 100 GLY A N 1
ATOM 766 C CA . GLY A 1 100 ? 23.017 6.296 -37.275 1.00 92.31 100 GLY A CA 1
ATOM 767 C C . GLY A 1 100 ? 23.783 5.874 -38.531 1.00 92.31 100 GLY A C 1
ATOM 768 O O . GLY A 1 100 ? 23.661 6.513 -39.571 1.00 92.31 100 GLY A O 1
ATOM 769 N N . PHE A 1 101 ? 24.506 4.754 -38.476 1.00 91.44 101 PHE A N 1
ATOM 770 C CA . PHE A 1 101 ? 25.212 4.216 -39.638 1.00 91.44 101 PHE A CA 1
ATOM 771 C C . PHE A 1 101 ? 24.260 3.867 -40.789 1.00 91.44 101 PHE A C 1
ATOM 773 O O . PHE A 1 101 ? 24.536 4.208 -41.937 1.00 91.44 101 PHE A O 1
ATOM 780 N N . ALA A 1 102 ? 23.117 3.243 -40.489 1.00 90.06 102 ALA A N 1
ATOM 781 C CA . ALA A 1 102 ? 22.105 2.919 -41.491 1.00 90.06 102 ALA A CA 1
ATOM 782 C C . ALA A 1 102 ? 21.598 4.173 -42.228 1.00 90.06 102 ALA A C 1
ATOM 784 O O . ALA A 1 102 ? 21.399 4.129 -43.439 1.00 90.06 102 ALA A O 1
ATOM 785 N N . ILE A 1 103 ? 21.440 5.295 -41.515 1.00 91.12 103 ILE A N 1
ATOM 786 C CA . ILE A 1 103 ? 21.031 6.582 -42.098 1.00 91.12 103 ILE A CA 1
ATOM 787 C C . ILE A 1 103 ? 22.107 7.152 -43.030 1.00 91.12 103 ILE A C 1
ATOM 789 O O . ILE A 1 103 ? 21.768 7.591 -44.126 1.00 91.12 103 ILE A O 1
ATOM 793 N N . VAL A 1 104 ? 23.381 7.130 -42.623 1.00 90.00 104 VAL A N 1
ATOM 794 C CA . VAL A 1 104 ? 24.487 7.680 -43.432 1.00 90.00 104 VAL A CA 1
ATOM 795 C C . VAL A 1 104 ? 24.694 6.894 -44.726 1.00 90.00 104 VAL A C 1
ATOM 797 O O . VAL A 1 104 ? 24.959 7.490 -45.765 1.00 90.00 104 VAL A O 1
ATOM 800 N N . MET A 1 105 ? 24.588 5.565 -44.674 1.00 84.88 105 MET A N 1
ATOM 801 C CA . MET A 1 105 ? 24.929 4.716 -45.820 1.00 84.88 105 MET A CA 1
ATOM 802 C C . MET A 1 105 ? 23.809 4.588 -46.849 1.00 84.88 105 MET A C 1
ATOM 804 O O . MET A 1 105 ? 24.094 4.469 -48.036 1.00 84.88 105 MET A O 1
ATOM 808 N N . ASP A 1 106 ? 22.553 4.580 -46.401 1.00 80.81 106 ASP A N 1
ATOM 809 C CA . ASP A 1 106 ? 21.404 4.256 -47.254 1.00 80.81 106 ASP A CA 1
ATOM 810 C C . ASP A 1 106 ? 20.460 5.456 -47.446 1.00 80.81 106 ASP A C 1
ATOM 812 O O . ASP A 1 106 ? 19.335 5.281 -47.899 1.00 80.81 106 ASP A O 1
ATOM 816 N N . SER A 1 107 ? 20.872 6.677 -47.068 1.00 72.31 107 SER A N 1
ATOM 817 C CA . SER A 1 107 ? 20.156 7.951 -47.292 1.00 72.31 107 SER A CA 1
ATOM 818 C C . SER A 1 107 ? 18.624 7.869 -47.150 1.00 72.31 107 SER A C 1
ATOM 820 O O . SER A 1 107 ? 17.888 8.376 -47.992 1.00 72.31 107 SER A O 1
ATOM 822 N N . TYR A 1 108 ? 18.135 7.227 -46.081 1.00 66.81 108 TYR A N 1
ATOM 823 C CA . TYR A 1 108 ? 16.705 7.037 -45.761 1.00 66.81 108 TYR A CA 1
ATOM 824 C C . TYR A 1 108 ? 15.886 6.080 -46.636 1.00 66.81 108 TYR A C 1
ATOM 826 O O . TYR A 1 108 ? 14.655 6.146 -46.636 1.00 66.81 108 TYR A O 1
ATOM 834 N N . HIS A 1 109 ? 16.519 5.122 -47.304 1.00 81.56 109 HIS A N 1
ATOM 835 C CA . HIS A 1 109 ? 15.794 3.983 -47.864 1.00 81.56 109 HIS A CA 1
ATOM 836 C C . HIS A 1 109 ? 15.255 3.064 -46.748 1.00 81.56 109 HIS A C 1
ATOM 838 O O . HIS A 1 109 ? 15.471 3.276 -45.548 1.00 81.56 109 HIS A O 1
ATOM 844 N N . TRP A 1 110 ? 14.511 2.030 -47.149 1.00 85.75 110 TRP A N 1
ATOM 845 C CA . TRP A 1 110 ? 13.818 1.093 -46.258 1.00 85.75 110 TRP A CA 1
ATOM 846 C C . TRP A 1 110 ? 14.681 0.585 -45.088 1.00 85.75 110 TRP A C 1
ATOM 848 O O . TRP A 1 110 ? 14.186 0.487 -43.967 1.00 85.75 110 TRP A O 1
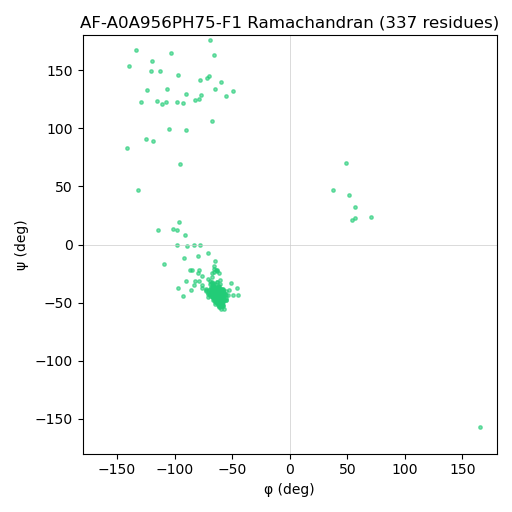ATOM 858 N N . THR A 1 111 ? 15.978 0.338 -45.306 1.00 86.94 111 THR A N 1
ATOM 859 C CA . THR A 1 111 ? 16.915 -0.130 -44.271 1.00 86.94 111 THR A CA 1
ATOM 860 C C . THR A 1 111 ? 17.030 0.840 -43.093 1.00 86.94 111 THR A C 1
ATOM 862 O O . THR A 1 111 ? 16.908 0.431 -41.936 1.00 86.94 111 THR A O 1
ATOM 865 N N . ALA A 1 112 ? 17.246 2.127 -43.376 1.00 87.75 112 ALA A N 1
ATOM 866 C CA . ALA A 1 112 ? 17.436 3.160 -42.362 1.00 87.75 112 ALA A CA 1
ATOM 867 C C . ALA A 1 112 ? 16.140 3.436 -41.589 1.00 87.75 112 ALA A C 1
ATOM 869 O O . ALA A 1 112 ? 16.155 3.535 -40.360 1.00 87.75 112 ALA A O 1
ATOM 870 N N . LEU A 1 113 ? 15.009 3.503 -42.300 1.00 89.50 113 LEU A N 1
ATOM 871 C CA . LEU A 1 113 ? 13.696 3.721 -41.691 1.00 89.50 113 LEU A CA 1
ATOM 872 C C . LEU A 1 113 ? 13.272 2.540 -40.812 1.00 89.50 113 LEU A C 1
ATOM 874 O O . LEU A 1 113 ? 12.769 2.755 -39.711 1.00 89.50 113 LEU A O 1
ATOM 878 N N . PHE A 1 114 ? 13.519 1.302 -41.249 1.00 91.19 114 PHE A N 1
ATOM 879 C CA . PHE A 1 114 ? 13.200 0.108 -40.467 1.00 91.19 114 PHE A CA 1
ATOM 880 C C . PHE A 1 114 ? 14.060 0.004 -39.200 1.00 91.19 114 PHE A C 1
ATOM 882 O O . PHE A 1 114 ? 13.529 -0.223 -38.112 1.00 91.19 114 PHE A O 1
ATOM 889 N N . ALA A 1 115 ? 15.376 0.231 -39.309 1.00 90.25 115 ALA A N 1
ATOM 890 C CA . ALA A 1 115 ? 16.275 0.236 -38.155 1.00 90.25 115 ALA A CA 1
ATOM 891 C C . ALA A 1 115 ? 15.873 1.304 -37.124 1.00 90.25 115 ALA A C 1
ATOM 893 O O . ALA A 1 115 ? 15.815 1.022 -35.925 1.00 90.25 115 ALA A O 1
ATOM 894 N N . LEU A 1 116 ? 15.529 2.509 -37.589 1.00 91.88 116 LEU A N 1
ATOM 895 C CA . LEU A 1 116 ? 15.079 3.583 -36.714 1.00 91.88 116 LEU A CA 1
ATOM 896 C C . LEU A 1 116 ? 13.717 3.290 -36.075 1.00 91.88 116 LEU A C 1
ATOM 898 O O . LEU A 1 116 ? 13.551 3.544 -34.886 1.00 91.88 116 LEU A O 1
ATOM 902 N N . LEU A 1 117 ? 12.762 2.726 -36.821 1.00 93.50 117 LEU A N 1
ATOM 903 C CA . LEU A 1 117 ? 11.455 2.324 -36.292 1.00 93.50 117 LEU A CA 1
ATOM 904 C C . LEU A 1 117 ? 11.611 1.339 -35.126 1.00 93.50 117 LEU A C 1
ATOM 906 O O . LEU A 1 117 ? 11.014 1.533 -34.064 1.00 93.50 117 LEU A O 1
ATOM 910 N N . VAL A 1 118 ? 12.447 0.311 -35.301 1.00 93.94 118 VAL A N 1
ATOM 911 C CA . VAL A 1 118 ? 12.728 -0.670 -34.245 1.00 93.94 118 VAL A CA 1
ATOM 912 C C . VAL A 1 118 ? 13.431 -0.008 -33.060 1.00 93.94 118 VAL A C 1
ATOM 914 O O . VAL A 1 118 ? 13.028 -0.235 -31.920 1.00 93.94 118 VAL A O 1
ATOM 917 N N . ASN A 1 119 ? 14.420 0.857 -33.299 1.00 93.25 119 ASN A N 1
ATOM 918 C CA . ASN A 1 119 ? 15.121 1.582 -32.236 1.00 93.25 119 ASN A CA 1
ATOM 919 C C . ASN A 1 119 ? 14.172 2.499 -31.434 1.00 93.25 119 ASN A C 1
ATOM 921 O O . ASN A 1 119 ? 14.221 2.526 -30.205 1.00 93.25 119 ASN A O 1
ATOM 925 N N . CYS A 1 120 ? 13.235 3.186 -32.095 1.00 93.12 120 CYS A N 1
ATOM 926 C CA . CYS A 1 120 ? 12.169 3.937 -31.428 1.00 93.12 120 CYS A CA 1
ATOM 927 C C . CYS A 1 120 ? 11.295 3.023 -30.553 1.00 93.12 120 CYS A C 1
ATOM 929 O O . CYS A 1 120 ? 11.043 3.343 -29.392 1.00 93.12 120 CYS A O 1
ATOM 931 N N . GLY A 1 121 ? 10.893 1.853 -31.061 1.00 92.56 121 GLY A N 1
ATOM 932 C CA . GLY A 1 121 ? 10.158 0.851 -30.279 1.00 92.56 121 GLY A CA 1
ATOM 933 C C . GLY A 1 121 ? 10.927 0.371 -29.041 1.00 92.56 121 GLY A C 1
ATOM 934 O O . GLY A 1 121 ? 10.364 0.295 -27.947 1.00 92.56 121 GLY A O 1
ATOM 935 N N . VAL A 1 122 ? 12.233 0.124 -29.177 1.00 92.50 122 VAL A N 1
ATOM 936 C CA . VAL A 1 122 ? 13.118 -0.238 -28.058 1.00 92.50 122 VAL A CA 1
ATOM 937 C C . VAL A 1 122 ? 13.203 0.900 -27.035 1.00 92.50 122 VAL A C 1
ATOM 939 O O . VAL A 1 122 ? 13.067 0.652 -25.837 1.00 92.50 122 VAL A O 1
ATOM 942 N N . CYS A 1 123 ? 13.357 2.152 -27.475 1.00 92.69 123 CYS A N 1
ATOM 943 C CA . CYS A 1 123 ? 13.332 3.322 -26.594 1.00 92.69 123 CYS A CA 1
ATOM 944 C C . CYS A 1 123 ? 11.996 3.480 -25.864 1.00 92.69 123 CYS A C 1
ATOM 946 O O . CYS A 1 123 ? 11.990 3.782 -24.671 1.00 92.69 123 CYS A O 1
ATOM 948 N N . MET A 1 124 ? 10.870 3.221 -26.531 1.00 91.62 124 MET A N 1
ATOM 949 C CA . MET A 1 124 ? 9.555 3.206 -25.894 1.00 91.62 124 MET A CA 1
ATOM 950 C C . MET A 1 124 ? 9.466 2.112 -24.816 1.00 91.62 124 MET A C 1
ATOM 952 O O . MET A 1 124 ? 9.064 2.402 -23.692 1.00 91.62 124 MET A O 1
ATOM 956 N N . GLY A 1 125 ? 9.919 0.884 -25.083 1.00 89.94 125 GLY A N 1
ATOM 957 C CA . GLY A 1 125 ? 9.985 -0.174 -24.060 1.00 89.94 125 GLY A CA 1
ATOM 958 C C . GLY A 1 125 ? 10.949 0.147 -22.906 1.00 89.94 125 GLY A C 1
ATOM 959 O O . GLY A 1 125 ? 10.707 -0.194 -21.745 1.00 89.94 125 GLY A O 1
ATOM 960 N N . ALA A 1 126 ? 12.034 0.867 -23.188 1.00 90.12 126 ALA A N 1
ATOM 961 C CA . ALA A 1 126 ? 12.938 1.376 -22.162 1.00 90.12 126 ALA A CA 1
ATOM 962 C C . ALA A 1 126 ? 12.266 2.442 -21.289 1.00 90.12 126 ALA A C 1
ATOM 964 O O . ALA A 1 126 ? 12.528 2.495 -20.087 1.00 90.12 126 ALA A O 1
ATOM 965 N N . THR A 1 127 ? 11.353 3.245 -21.856 1.00 88.38 127 THR A N 1
ATOM 966 C CA . THR A 1 127 ? 10.614 4.238 -21.071 1.00 88.38 127 THR A CA 1
ATOM 967 C C . THR A 1 127 ? 9.729 3.634 -20.004 1.00 88.38 127 THR A C 1
ATOM 969 O O . THR A 1 127 ? 9.488 4.352 -19.058 1.00 88.38 127 THR A O 1
ATOM 972 N N . THR A 1 128 ? 9.307 2.366 -20.094 1.00 87.81 128 THR A N 1
ATOM 973 C CA . THR A 1 128 ? 8.502 1.697 -19.052 1.00 87.81 128 THR A CA 1
ATOM 974 C C . THR A 1 128 ? 9.348 0.846 -18.098 1.00 87.81 128 THR A C 1
ATOM 976 O O . THR A 1 128 ? 9.096 0.807 -16.888 1.00 87.81 128 THR A O 1
ATOM 979 N N . SER A 1 129 ? 10.377 0.176 -18.623 1.00 90.94 129 SER A N 1
ATOM 980 C CA . SER A 1 129 ? 11.244 -0.731 -17.854 1.00 90.94 129 SER A CA 1
ATOM 981 C C . SER A 1 129 ? 12.305 -0.011 -17.017 1.00 90.94 129 SER A C 1
ATOM 983 O O . SER A 1 129 ? 12.637 -0.484 -15.932 1.00 90.94 129 SER A O 1
ATOM 985 N N . LEU A 1 130 ? 12.796 1.147 -17.476 1.00 93.38 130 LEU A N 1
ATOM 986 C CA . LEU A 1 130 ? 13.831 1.937 -16.795 1.00 93.38 130 LEU A CA 1
ATOM 987 C C . LEU A 1 130 ? 13.274 3.094 -15.953 1.00 93.38 130 LEU A C 1
ATOM 989 O O . LEU A 1 130 ? 14.055 3.779 -15.301 1.00 93.38 130 LEU A O 1
ATOM 993 N N . VAL A 1 131 ? 11.946 3.289 -15.916 1.00 92.31 131 VAL A N 1
ATOM 994 C CA . VAL A 1 131 ? 11.271 4.310 -15.080 1.00 92.31 131 VAL A CA 1
ATOM 995 C C . VAL A 1 131 ? 11.794 4.375 -13.649 1.00 92.31 131 VAL A C 1
ATOM 997 O O . VAL A 1 131 ? 11.958 5.491 -13.161 1.00 92.31 131 VAL A O 1
ATOM 1000 N N . PRO A 1 132 ? 12.038 3.252 -12.941 1.00 94.50 132 PRO A N 1
ATOM 1001 C CA . PRO A 1 132 ? 12.424 3.333 -11.536 1.00 94.50 132 PRO A CA 1
ATOM 1002 C C . PRO A 1 132 ? 13.762 4.055 -11.307 1.00 94.50 132 PRO A C 1
ATOM 1004 O O . PRO A 1 132 ? 13.959 4.616 -10.236 1.00 94.50 132 PRO A O 1
ATOM 1007 N N . ASP A 1 133 ? 14.638 4.120 -12.319 1.00 94.69 133 ASP A N 1
ATOM 1008 C CA . ASP A 1 133 ? 15.894 4.874 -12.280 1.00 94.69 133 ASP A CA 1
ATOM 1009 C C . ASP A 1 133 ? 15.980 5.862 -13.453 1.00 94.69 133 ASP A C 1
ATOM 1011 O O . ASP A 1 133 ? 16.487 5.557 -14.538 1.00 94.69 133 ASP A O 1
ATOM 1015 N N . LEU A 1 134 ? 15.508 7.088 -13.217 1.00 93.00 134 LEU A N 1
ATOM 1016 C CA . LEU A 1 134 ? 15.455 8.150 -14.224 1.00 93.00 134 LEU A CA 1
ATOM 1017 C C . LEU A 1 134 ? 16.810 8.422 -14.926 1.00 93.00 134 LEU A C 1
ATOM 1019 O O . LEU A 1 134 ? 16.812 8.617 -16.146 1.00 93.00 134 LEU A O 1
ATOM 1023 N N . PRO A 1 135 ? 17.974 8.402 -14.240 1.00 94.81 135 PRO A N 1
ATOM 1024 C CA . PRO A 1 135 ? 19.276 8.469 -14.903 1.00 94.81 135 PRO A CA 1
ATOM 1025 C C . PRO A 1 135 ? 19.519 7.349 -15.925 1.00 94.81 135 PRO A C 1
ATOM 1027 O O . PRO A 1 135 ? 19.957 7.653 -17.034 1.00 94.81 135 PRO A O 1
ATOM 1030 N N . SER A 1 136 ? 19.210 6.082 -15.608 1.00 94.19 136 SER A N 1
ATOM 1031 C CA . SER A 1 136 ? 19.330 4.968 -16.567 1.00 94.19 136 SER A CA 1
ATOM 1032 C C . SER A 1 136 ? 18.475 5.201 -17.805 1.00 94.19 136 SER A C 1
ATOM 1034 O O . SER A 1 136 ? 18.947 5.013 -18.924 1.00 94.19 136 SER A O 1
ATOM 1036 N N . GLN A 1 137 ? 17.230 5.642 -17.614 1.00 94.31 137 GLN A N 1
ATOM 1037 C CA . GLN A 1 137 ? 16.319 5.917 -18.720 1.00 94.31 137 GLN A CA 1
ATOM 1038 C C . GLN A 1 137 ? 16.844 7.042 -19.628 1.00 94.31 137 GLN A C 1
ATOM 1040 O O . GLN A 1 137 ? 16.834 6.906 -20.852 1.00 94.31 137 GLN A O 1
ATOM 1045 N N . ARG A 1 138 ? 17.332 8.143 -19.039 1.00 94.19 138 ARG A N 1
ATOM 1046 C CA . ARG A 1 138 ? 17.886 9.286 -19.784 1.00 94.19 138 ARG A CA 1
ATOM 1047 C C . ARG A 1 138 ? 19.139 8.907 -20.560 1.00 94.19 138 ARG A C 1
ATOM 1049 O O . ARG A 1 138 ? 19.241 9.253 -21.732 1.00 94.19 138 ARG A O 1
ATOM 1056 N N . LEU A 1 139 ? 20.063 8.185 -19.925 1.00 94.50 139 LEU A N 1
ATOM 1057 C CA . LEU A 1 139 ? 21.276 7.701 -20.584 1.00 94.50 139 LEU A CA 1
ATOM 1058 C C . LEU A 1 139 ? 20.924 6.762 -21.739 1.00 94.50 139 LEU A C 1
AT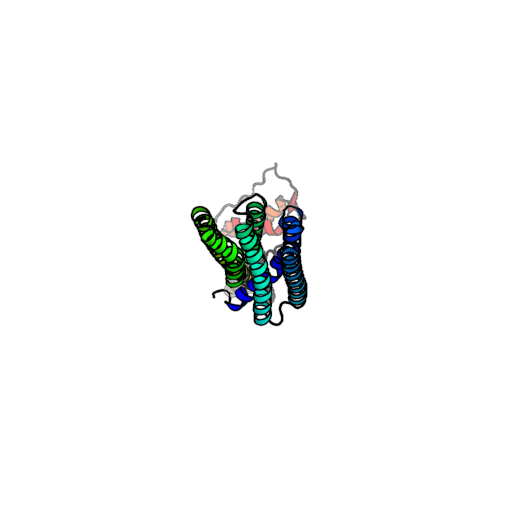OM 1060 O O . LEU A 1 139 ? 21.444 6.939 -22.837 1.00 94.50 139 LEU A O 1
ATOM 1064 N N . PHE A 1 140 ? 19.997 5.825 -21.525 1.00 94.75 140 PHE A N 1
ATOM 1065 C CA . PHE A 1 140 ? 19.544 4.920 -22.577 1.00 94.75 140 PHE A CA 1
ATOM 1066 C C . PHE A 1 140 ? 18.980 5.690 -23.776 1.00 94.75 140 PHE A C 1
ATOM 1068 O O . PHE A 1 140 ? 19.438 5.506 -24.900 1.00 94.75 140 PHE A O 1
ATOM 1075 N N . LEU A 1 141 ? 18.033 6.601 -23.536 1.00 94.88 141 LEU A N 1
ATOM 1076 C CA . LEU A 1 141 ? 17.415 7.394 -24.596 1.00 94.88 141 LEU A CA 1
ATOM 1077 C C . LEU A 1 141 ? 18.445 8.253 -25.341 1.00 94.88 141 LEU A C 1
ATOM 1079 O O . LEU A 1 141 ? 18.450 8.275 -26.570 1.00 94.88 141 LEU A O 1
ATOM 1083 N N . MET A 1 142 ? 19.337 8.920 -24.605 1.00 93.69 142 MET A N 1
ATOM 1084 C CA . MET A 1 142 ? 20.378 9.772 -25.175 1.00 93.69 142 MET A CA 1
ATOM 1085 C C . MET A 1 142 ? 21.310 8.968 -26.085 1.00 93.69 142 MET A C 1
ATOM 1087 O O . MET A 1 142 ? 21.468 9.314 -27.250 1.00 93.69 142 MET A O 1
ATOM 1091 N N . PHE A 1 143 ? 21.891 7.870 -25.597 1.00 95.19 143 PHE A N 1
ATOM 1092 C CA . PHE A 1 143 ? 22.855 7.093 -26.379 1.00 95.19 143 PHE A CA 1
ATOM 1093 C C . PHE A 1 143 ? 22.218 6.314 -27.535 1.00 95.19 143 PHE A C 1
ATOM 1095 O O . PHE A 1 143 ? 22.865 6.144 -28.567 1.00 95.19 143 PHE A O 1
ATOM 1102 N N . SER A 1 144 ? 20.954 5.899 -27.410 1.00 94.56 144 SER A N 1
ATOM 1103 C CA . SER A 1 144 ? 20.249 5.198 -28.491 1.00 94.56 144 SER A CA 1
ATOM 1104 C C . SER A 1 144 ? 19.795 6.131 -29.619 1.00 94.56 144 SER A C 1
ATOM 1106 O O . SER A 1 144 ? 19.669 5.686 -30.759 1.00 94.56 144 SER A O 1
ATOM 1108 N N . MET A 1 145 ? 19.556 7.419 -29.333 1.00 94.62 145 MET A N 1
ATOM 1109 C CA . MET A 1 145 ? 18.998 8.381 -30.302 1.00 94.62 145 MET A CA 1
ATOM 1110 C C . MET A 1 145 ? 19.989 9.445 -30.792 1.00 94.62 145 MET A C 1
ATOM 1112 O O . MET A 1 145 ? 19.758 10.044 -31.842 1.00 94.62 145 MET A O 1
ATOM 1116 N N . LEU A 1 146 ? 21.115 9.652 -30.102 1.00 93.25 146 LEU A N 1
ATOM 1117 C CA . LEU A 1 146 ? 22.141 10.610 -30.528 1.00 93.25 146 LEU A CA 1
ATOM 1118 C C . LEU A 1 146 ? 22.762 10.231 -31.880 1.00 93.25 146 LEU A C 1
ATOM 1120 O O . LEU A 1 146 ? 22.950 11.098 -32.727 1.00 93.25 146 LEU A O 1
ATOM 1124 N N . GLY A 1 147 ? 23.037 8.942 -32.104 1.00 93.31 147 GLY A N 1
ATOM 1125 C CA . GLY A 1 147 ? 23.581 8.447 -33.374 1.00 93.31 147 GLY A CA 1
ATOM 1126 C C . GLY A 1 147 ? 22.690 8.792 -34.575 1.00 93.31 147 GLY A C 1
ATOM 1127 O O . GLY A 1 147 ? 23.167 9.457 -35.493 1.00 93.31 147 GLY A O 1
ATOM 1128 N N . PRO A 1 148 ? 21.394 8.422 -34.565 1.00 93.56 148 PRO A N 1
ATOM 1129 C CA . PRO A 1 148 ? 20.442 8.816 -35.602 1.00 93.56 148 PRO A CA 1
ATOM 1130 C C . PRO A 1 148 ? 20.286 10.323 -35.790 1.00 93.56 148 PRO A C 1
ATOM 1132 O O . PRO A 1 148 ? 20.204 10.774 -36.927 1.00 93.56 148 PRO A O 1
ATOM 1135 N N . ALA A 1 149 ? 20.254 11.100 -34.703 1.00 93.69 149 ALA A N 1
ATOM 1136 C CA . ALA A 1 149 ? 20.116 12.554 -34.782 1.00 93.69 149 ALA A CA 1
ATOM 1137 C C . ALA A 1 149 ? 21.323 13.207 -35.475 1.00 93.69 149 ALA A C 1
ATOM 1139 O O . ALA A 1 149 ? 21.152 14.049 -36.354 1.00 93.69 149 ALA A O 1
ATOM 1140 N N . LEU A 1 150 ? 22.542 12.792 -35.113 1.00 94.06 150 LEU A N 1
ATOM 1141 C CA . LEU A 1 150 ? 23.770 13.288 -35.737 1.00 94.06 150 LEU A CA 1
ATOM 1142 C C . LEU A 1 150 ? 23.887 12.828 -37.191 1.00 94.06 150 LEU A C 1
ATOM 1144 O O . LEU A 1 150 ? 24.197 13.634 -38.060 1.00 94.06 150 LEU A O 1
ATOM 1148 N N . ALA A 1 151 ? 23.599 11.556 -37.468 1.00 93.56 151 ALA A N 1
ATOM 1149 C CA . ALA A 1 151 ? 23.596 11.021 -38.825 1.00 93.56 151 ALA A CA 1
ATOM 1150 C C . ALA A 1 151 ? 22.616 11.773 -39.732 1.00 93.56 151 ALA A C 1
ATOM 1152 O O . ALA A 1 151 ? 22.960 12.117 -40.858 1.00 93.56 151 ALA A O 1
ATOM 1153 N N . ALA A 1 152 ? 21.423 12.083 -39.222 1.00 92.56 152 ALA A N 1
ATOM 1154 C CA . ALA A 1 152 ? 20.426 12.838 -39.962 1.00 92.56 152 ALA A CA 1
ATOM 1155 C C . ALA A 1 152 ? 20.879 14.253 -40.314 1.00 92.56 152 ALA A C 1
ATOM 1157 O O . ALA A 1 152 ? 20.662 14.723 -41.430 1.00 92.56 152 ALA A O 1
ATOM 1158 N N . PHE A 1 153 ? 21.557 14.903 -39.372 1.00 93.06 153 PHE A N 1
ATOM 1159 C CA . PHE A 1 153 ? 22.143 16.215 -39.583 1.00 93.06 153 PHE A CA 1
ATOM 1160 C C . PHE A 1 153 ? 23.275 16.181 -40.620 1.00 93.06 153 PHE A C 1
ATOM 1162 O O . PHE A 1 153 ? 23.339 17.059 -41.471 1.00 93.06 153 PHE A O 1
ATOM 1169 N N . LEU A 1 154 ? 24.136 15.157 -40.586 1.00 92.62 154 LEU A N 1
ATOM 1170 C CA . LEU A 1 154 ? 25.269 15.016 -41.511 1.00 92.62 154 LEU A CA 1
ATOM 1171 C C . LEU A 1 154 ? 24.859 14.752 -42.967 1.00 92.62 154 LEU A C 1
ATOM 1173 O O . LEU A 1 154 ? 25.632 15.056 -43.867 1.00 92.62 154 LEU A O 1
ATOM 1177 N N . VAL A 1 155 ? 23.671 14.186 -43.197 1.00 92.12 155 VAL A N 1
ATOM 1178 C CA . VAL A 1 155 ? 23.111 13.936 -44.541 1.00 92.12 155 VAL A CA 1
ATOM 1179 C C . VAL A 1 155 ? 22.160 15.076 -44.960 1.00 92.12 155 VAL A C 1
ATOM 1181 O O . VAL A 1 155 ? 21.307 14.900 -45.823 1.00 92.12 155 VAL A O 1
ATOM 1184 N N . ASP A 1 156 ? 22.260 16.248 -44.319 1.00 92.75 156 ASP A N 1
ATOM 1185 C CA . ASP A 1 156 ? 21.446 17.445 -44.589 1.00 92.75 156 ASP A CA 1
ATOM 1186 C C . ASP A 1 156 ? 19.917 17.232 -44.478 1.00 92.75 156 ASP A C 1
ATOM 1188 O O . ASP A 1 156 ? 19.116 18.008 -45.007 1.00 92.75 156 ASP A O 1
ATOM 1192 N N . ASN A 1 157 ? 19.467 16.208 -43.740 1.00 89.69 157 ASN A N 1
ATOM 1193 C CA . ASN A 1 157 ? 18.046 15.931 -43.519 1.00 89.69 157 ASN A CA 1
ATOM 1194 C C . ASN A 1 157 ? 17.551 16.555 -42.205 1.00 89.69 157 ASN A C 1
ATOM 1196 O O . ASN A 1 157 ? 17.208 15.880 -41.228 1.00 89.69 157 ASN A O 1
ATOM 1200 N N . TYR A 1 158 ? 17.492 17.887 -42.194 1.00 91.62 158 TYR A N 1
ATOM 1201 C CA . TYR A 1 158 ? 17.046 18.673 -41.040 1.00 91.62 158 TYR A CA 1
ATOM 1202 C C . TYR A 1 158 ? 15.643 18.307 -40.516 1.00 91.62 158 TYR A C 1
ATOM 1204 O O . TYR A 1 158 ? 15.490 18.236 -39.292 1.00 91.62 158 TYR A O 1
ATOM 1212 N N . PRO A 1 159 ? 14.623 18.026 -41.362 1.00 92.56 159 PRO A N 1
ATOM 1213 C CA . PRO A 1 159 ? 13.317 17.581 -40.875 1.00 92.56 159 PRO A CA 1
ATOM 1214 C C . PRO A 1 159 ? 13.411 16.321 -40.015 1.00 92.56 159 PRO A C 1
ATOM 1216 O O . PRO A 1 159 ? 12.782 16.239 -38.960 1.00 92.56 159 PRO A O 1
ATOM 1219 N N . MET A 1 160 ? 14.239 15.358 -40.420 1.00 89.25 160 MET A N 1
ATOM 1220 C CA . MET A 1 160 ? 14.395 14.121 -39.671 1.00 89.25 160 MET A CA 1
ATOM 1221 C C . MET A 1 160 ? 15.131 14.330 -38.346 1.00 89.25 160 MET A C 1
ATOM 1223 O O . MET A 1 160 ? 14.730 13.775 -37.322 1.00 89.25 160 MET A O 1
ATOM 1227 N N . THR A 1 161 ? 16.156 15.184 -38.332 1.00 91.69 161 THR A N 1
ATOM 1228 C CA . THR A 1 161 ? 16.831 15.598 -37.093 1.00 91.69 161 THR A CA 1
ATOM 1229 C C . THR A 1 161 ? 15.839 16.213 -36.107 1.00 91.69 161 THR A C 1
ATOM 1231 O O . THR A 1 161 ? 15.837 15.848 -34.932 1.00 91.69 161 THR A O 1
ATOM 1234 N N . LEU A 1 162 ? 14.940 17.087 -36.577 1.00 94.12 162 LEU A N 1
ATOM 1235 C CA . LEU A 1 162 ? 13.891 17.678 -35.742 1.00 94.12 162 LEU A CA 1
ATOM 1236 C C . LEU A 1 162 ? 12.927 16.623 -35.185 1.00 94.12 162 LEU A C 1
ATOM 1238 O O . LEU A 1 162 ? 12.593 16.683 -34.003 1.00 94.12 162 LEU A O 1
ATOM 1242 N N . VAL A 1 163 ? 12.522 15.636 -35.992 1.00 93.00 163 VAL A N 1
ATOM 1243 C CA . VAL A 1 163 ? 11.661 14.529 -35.538 1.00 93.00 163 VAL A CA 1
ATOM 1244 C C . VAL A 1 163 ? 12.341 13.714 -34.438 1.00 93.00 163 VAL A C 1
ATOM 1246 O O . VAL A 1 163 ? 11.727 13.467 -33.401 1.00 93.00 163 VAL A O 1
ATOM 1249 N N . VAL A 1 164 ? 13.611 13.334 -34.615 1.00 92.19 164 VAL A N 1
ATOM 1250 C CA . VAL A 1 164 ? 14.360 12.575 -33.598 1.00 92.19 164 VAL A CA 1
ATOM 1251 C C . VAL A 1 164 ? 14.539 13.404 -32.321 1.00 92.19 164 VAL A C 1
ATOM 1253 O O . VAL A 1 164 ? 14.324 12.890 -31.224 1.00 92.19 164 VAL A O 1
ATOM 1256 N N . MET A 1 165 ? 14.849 14.698 -32.437 1.00 93.31 165 MET A N 1
ATOM 1257 C CA . MET A 1 165 ? 14.970 15.603 -31.287 1.00 93.31 165 MET A CA 1
ATOM 1258 C C . MET A 1 165 ? 13.646 15.765 -30.530 1.00 93.31 165 MET A C 1
ATOM 1260 O O . MET A 1 165 ? 13.623 15.679 -29.299 1.00 93.31 165 MET A O 1
ATOM 1264 N N . PHE A 1 166 ? 12.533 15.942 -31.247 1.00 95.12 166 PHE A N 1
ATOM 1265 C CA . PHE A 1 166 ? 11.204 15.994 -30.642 1.00 95.12 166 PHE A CA 1
ATOM 1266 C C . PHE A 1 166 ? 10.852 14.670 -29.959 1.00 95.12 166 PHE A C 1
ATOM 1268 O O . PHE A 1 166 ? 10.311 14.670 -28.856 1.00 95.12 166 PHE A O 1
ATOM 1275 N N . TYR A 1 167 ? 11.214 13.539 -30.565 1.00 94.00 167 TYR A N 1
ATOM 1276 C CA . TYR A 1 167 ? 10.992 12.218 -29.989 1.00 94.00 167 TYR A CA 1
ATOM 1277 C C . TYR A 1 167 ? 11.782 12.002 -28.689 1.00 94.00 167 TYR A C 1
ATOM 1279 O O . TYR A 1 167 ? 11.218 11.517 -27.707 1.00 94.00 167 TYR A O 1
ATOM 1287 N N . ILE A 1 168 ? 13.051 12.434 -28.635 1.00 93.69 168 ILE A N 1
ATOM 1288 C CA . ILE A 1 168 ? 13.858 12.434 -27.403 1.00 93.69 168 ILE A CA 1
ATOM 1289 C C . ILE A 1 168 ? 13.177 13.283 -26.322 1.00 93.69 168 ILE A C 1
ATOM 1291 O O . ILE A 1 168 ? 13.011 12.826 -25.189 1.00 93.69 168 ILE A O 1
ATOM 1295 N N . ALA A 1 169 ? 12.749 14.504 -26.657 1.00 94.56 169 ALA A N 1
ATOM 1296 C CA . ALA A 1 169 ? 12.073 15.386 -25.707 1.00 94.56 169 ALA A CA 1
ATOM 1297 C C . ALA A 1 169 ? 10.751 14.779 -25.204 1.00 94.56 169 ALA A C 1
ATOM 1299 O O . ALA A 1 169 ? 10.483 14.781 -23.999 1.00 94.56 169 ALA A O 1
ATOM 1300 N N . PHE A 1 170 ? 9.955 14.199 -26.106 1.00 95.38 170 PHE A N 1
ATOM 1301 C CA . PHE A 1 170 ? 8.690 13.544 -25.786 1.00 95.38 170 PHE A CA 1
ATOM 1302 C C . PHE A 1 170 ? 8.890 12.350 -24.846 1.00 95.38 170 PHE A C 1
ATOM 1304 O O . PHE A 1 170 ? 8.283 12.313 -23.776 1.00 95.38 170 PHE A O 1
ATOM 1311 N N . LEU A 1 171 ? 9.772 11.404 -25.187 1.00 95.06 171 LEU A N 1
ATOM 1312 C CA . LEU A 1 171 ? 10.037 10.229 -24.350 1.00 95.06 171 LEU A CA 1
ATOM 1313 C C . LEU A 1 171 ? 10.708 10.588 -23.019 1.00 95.06 171 LEU A C 1
ATOM 1315 O O . LEU A 1 171 ? 10.414 9.965 -21.998 1.00 95.06 171 LEU A O 1
ATOM 1319 N N . GLY A 1 172 ? 11.570 11.608 -23.003 1.00 93.75 172 GLY A N 1
ATOM 1320 C CA . GLY A 1 172 ? 12.153 12.138 -21.773 1.00 93.75 172 GLY A CA 1
ATOM 1321 C C . GLY A 1 172 ? 11.089 12.725 -20.841 1.00 93.75 172 GLY A C 1
ATOM 1322 O O . GLY A 1 172 ? 11.084 12.433 -19.644 1.00 93.75 172 GLY A O 1
ATOM 1323 N N . GLY A 1 173 ? 10.145 13.493 -21.395 1.00 94.75 173 GLY A N 1
ATOM 1324 C CA . GLY A 1 173 ? 9.003 14.033 -20.658 1.00 94.75 173 GLY A CA 1
ATOM 1325 C C . GLY A 1 173 ? 8.053 12.946 -20.146 1.00 94.75 173 GLY A C 1
ATOM 1326 O O . GLY A 1 173 ? 7.629 12.997 -18.991 1.00 94.75 173 GLY A O 1
ATOM 1327 N N . GLN A 1 174 ? 7.757 11.935 -20.970 1.00 94.12 174 GLN A N 1
ATOM 1328 C CA . GLN A 1 174 ? 6.951 10.778 -20.561 1.00 94.12 174 GLN A CA 1
ATOM 1329 C C . GLN A 1 174 ? 7.628 9.986 -19.440 1.00 94.12 174 GLN A C 1
ATOM 1331 O O . GLN A 1 174 ? 6.994 9.680 -18.434 1.00 94.12 174 GLN A O 1
ATOM 1336 N N . GLY A 1 175 ? 8.930 9.733 -19.570 1.00 93.50 175 GLY A N 1
ATOM 1337 C CA . GLY A 1 175 ? 9.745 9.086 -18.545 1.00 93.50 175 GLY A CA 1
ATOM 1338 C C . GLY A 1 175 ? 9.696 9.777 -17.195 1.00 93.50 175 GLY A C 1
ATOM 1339 O O . GLY A 1 175 ? 9.447 9.147 -16.172 1.00 93.50 175 GLY A O 1
ATOM 1340 N N . PHE A 1 176 ? 9.866 11.099 -17.203 1.00 94.12 176 PHE A N 1
ATOM 1341 C CA . PHE A 1 176 ? 9.790 11.911 -15.994 1.00 94.12 176 PHE A CA 1
ATOM 1342 C C . PHE A 1 176 ? 8.419 11.815 -15.315 1.00 94.12 176 PHE A C 1
ATOM 1344 O O . PHE A 1 176 ? 8.348 11.571 -14.111 1.00 94.12 176 PHE A O 1
ATOM 1351 N N . LYS A 1 177 ? 7.329 11.941 -16.086 1.00 94.81 177 LYS A N 1
ATOM 1352 C CA . LYS A 1 177 ? 5.964 11.799 -15.556 1.00 94.81 177 LYS A CA 1
ATOM 1353 C C . LYS A 1 177 ? 5.720 10.407 -14.970 1.00 94.81 177 LYS A C 1
ATOM 1355 O O . LYS A 1 177 ? 5.157 10.294 -13.884 1.00 94.81 177 LYS A O 1
ATOM 1360 N N . GLN A 1 178 ? 6.160 9.354 -15.659 1.00 94.25 178 GLN A N 1
ATOM 1361 C CA . GLN A 1 178 ? 6.025 7.981 -15.172 1.00 94.25 178 GLN A CA 1
ATOM 1362 C C . GLN A 1 178 ? 6.857 7.731 -13.909 1.00 94.25 178 GLN A C 1
ATOM 1364 O O . GLN A 1 178 ? 6.387 7.037 -13.010 1.00 94.25 178 GLN A O 1
ATOM 1369 N N . HIS A 1 179 ? 8.056 8.315 -13.811 1.00 94.44 179 HIS A N 1
ATOM 1370 C CA . HIS A 1 179 ? 8.912 8.201 -12.629 1.00 94.44 179 HIS A CA 1
ATOM 1371 C C . HIS A 1 179 ? 8.252 8.836 -11.408 1.00 94.44 179 HIS A C 1
ATOM 1373 O O . HIS A 1 179 ? 8.101 8.169 -10.389 1.00 94.44 179 HIS A O 1
ATOM 1379 N N . GLN A 1 180 ? 7.759 10.071 -11.544 1.00 94.44 180 GLN A N 1
ATOM 1380 C CA . GLN A 1 180 ? 7.037 10.754 -10.468 1.00 94.44 180 GLN A CA 1
ATOM 1381 C C . GLN A 1 180 ? 5.785 9.991 -10.029 1.00 94.44 180 GLN A C 1
ATOM 1383 O O . GLN A 1 180 ? 5.501 9.892 -8.833 1.00 94.44 180 GLN A O 1
ATOM 1388 N N . TRP A 1 181 ? 5.034 9.439 -10.987 1.00 94.62 181 TRP A N 1
ATOM 1389 C CA . TRP A 1 181 ? 3.862 8.623 -10.686 1.00 94.62 181 TRP A CA 1
ATOM 1390 C C . TRP A 1 181 ? 4.242 7.356 -9.912 1.00 94.62 181 TRP A C 1
ATOM 1392 O O . TRP A 1 181 ? 3.614 7.044 -8.901 1.00 94.62 181 TRP A O 1
ATOM 1402 N N . LEU A 1 182 ? 5.295 6.655 -10.345 1.00 94.75 182 LEU A N 1
ATOM 1403 C CA . LEU A 1 182 ? 5.773 5.444 -9.685 1.00 94.75 182 LEU A CA 1
ATOM 1404 C C . LEU A 1 182 ? 6.266 5.737 -8.263 1.00 94.75 182 LEU A C 1
ATOM 1406 O O . LEU A 1 182 ? 5.841 5.059 -7.330 1.00 94.75 182 LEU A O 1
ATOM 1410 N N . GLU A 1 183 ? 7.104 6.755 -8.089 1.00 93.62 183 GLU A N 1
ATOM 1411 C CA . GLU A 1 183 ? 7.616 7.178 -6.782 1.00 93.62 183 GLU A CA 1
ATOM 1412 C C . GLU A 1 183 ? 6.466 7.527 -5.826 1.00 93.62 183 GLU A C 1
ATOM 1414 O O . GLU A 1 183 ? 6.391 6.999 -4.715 1.00 93.62 183 GLU A O 1
ATOM 1419 N N . SER A 1 184 ? 5.497 8.320 -6.298 1.00 94.00 184 SER A N 1
ATOM 1420 C CA . SER A 1 184 ? 4.307 8.683 -5.519 1.00 94.00 184 SER A CA 1
ATOM 1421 C C . SER A 1 184 ? 3.454 7.461 -5.165 1.00 94.00 184 SER A C 1
ATOM 1423 O O . SER A 1 184 ? 2.936 7.368 -4.054 1.00 94.00 184 SER A O 1
ATOM 1425 N N . SER A 1 185 ? 3.311 6.503 -6.087 1.00 94.50 185 SER A N 1
ATOM 1426 C CA . SER A 1 185 ? 2.542 5.276 -5.850 1.00 94.50 185 SER A CA 1
ATOM 1427 C C . SER A 1 185 ? 3.174 4.396 -4.767 1.00 94.50 185 SER A C 1
ATOM 1429 O O . SER A 1 185 ? 2.465 3.903 -3.890 1.00 94.50 185 SER A O 1
ATOM 1431 N N . ILE A 1 186 ? 4.505 4.263 -4.773 1.00 94.25 186 ILE A N 1
ATOM 1432 C CA . ILE A 1 186 ? 5.259 3.509 -3.768 1.00 94.25 186 ILE A CA 1
ATOM 1433 C C . ILE A 1 186 ? 5.153 4.209 -2.413 1.00 94.25 186 ILE A C 1
ATOM 1435 O O . ILE A 1 186 ? 4.814 3.567 -1.420 1.00 94.25 186 ILE A O 1
ATOM 1439 N N . ALA A 1 187 ? 5.370 5.526 -2.373 1.00 93.31 187 ALA A N 1
ATOM 1440 C CA . ALA A 1 187 ? 5.274 6.307 -1.144 1.00 93.31 187 ALA A CA 1
ATOM 1441 C C . ALA A 1 187 ? 3.873 6.220 -0.511 1.00 93.31 187 ALA A C 1
ATOM 1443 O O . ALA A 1 187 ? 3.746 6.030 0.700 1.00 93.31 187 ALA A O 1
ATOM 1444 N N . ASN A 1 188 ? 2.818 6.306 -1.327 1.00 94.19 188 ASN A N 1
ATOM 1445 C CA . ASN A 1 188 ? 1.441 6.171 -0.858 1.00 94.19 188 ASN A CA 1
ATOM 1446 C C . ASN A 1 188 ? 1.135 4.760 -0.347 1.00 94.19 188 ASN A C 1
ATOM 1448 O O . ASN A 1 188 ? 0.472 4.634 0.681 1.00 94.19 188 ASN A O 1
ATOM 1452 N N . ARG A 1 189 ? 1.632 3.714 -1.021 1.00 94.19 189 ARG A N 1
ATOM 1453 C CA . ARG A 1 189 ? 1.453 2.322 -0.583 1.00 94.19 189 ARG A CA 1
ATOM 1454 C C . ARG A 1 189 ? 2.104 2.077 0.777 1.00 94.19 189 ARG A C 1
ATOM 1456 O O . ARG A 1 189 ? 1.428 1.604 1.680 1.00 94.19 189 ARG A O 1
ATOM 1463 N N . LEU A 1 190 ? 3.366 2.479 0.947 1.00 92.25 190 LEU A N 1
ATOM 1464 C CA . LEU A 1 190 ? 4.089 2.325 2.217 1.00 92.25 190 LEU A CA 1
ATOM 1465 C C . LEU A 1 190 ? 3.386 3.063 3.365 1.00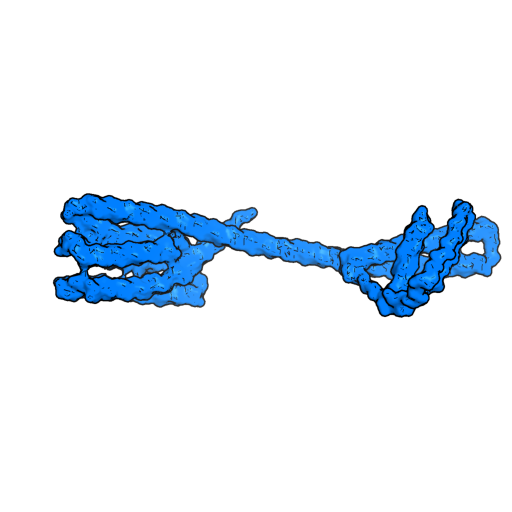 92.25 190 LEU A C 1
ATOM 1467 O O . LEU A 1 190 ? 3.235 2.533 4.461 1.00 92.25 190 LEU A O 1
ATOM 1471 N N . LYS A 1 191 ? 2.889 4.275 3.101 1.00 91.69 191 LYS A N 1
ATOM 1472 C CA . LYS A 1 191 ? 2.130 5.053 4.087 1.00 91.69 191 LYS A CA 1
ATOM 1473 C C . LYS A 1 191 ? 0.789 4.406 4.445 1.00 91.69 191 LYS A C 1
ATOM 1475 O O . LYS A 1 191 ? 0.323 4.550 5.574 1.00 91.69 191 LYS A O 1
ATOM 1480 N N . LEU A 1 192 ? 0.135 3.754 3.485 1.00 93.81 192 LEU A N 1
ATOM 1481 C CA . LEU A 1 192 ? -1.120 3.046 3.723 1.00 93.81 192 LEU A CA 1
ATOM 1482 C C . LEU A 1 192 ? -0.892 1.800 4.585 1.00 93.81 192 LEU A C 1
ATOM 1484 O O . LEU A 1 192 ? -1.655 1.579 5.520 1.00 93.81 192 LEU A O 1
ATOM 1488 N N . GLU A 1 193 ? 0.173 1.044 4.314 1.00 92.06 193 GLU A N 1
ATOM 1489 C CA . GLU A 1 193 ? 0.584 -0.111 5.123 1.00 92.06 193 GLU A CA 1
ATOM 1490 C C . GLU A 1 193 ? 0.893 0.303 6.571 1.00 92.06 193 GLU A C 1
ATOM 1492 O O . GLU A 1 193 ? 0.355 -0.289 7.502 1.00 92.06 193 GLU A O 1
ATOM 1497 N N . GLU A 1 194 ? 1.656 1.383 6.775 1.00 91.31 194 GLU A N 1
ATOM 1498 C CA . GLU A 1 194 ? 1.944 1.921 8.114 1.00 91.31 194 GLU A CA 1
ATOM 1499 C C . GLU A 1 194 ? 0.663 2.306 8.872 1.00 91.31 194 GLU A C 1
ATOM 1501 O O . GLU A 1 194 ? 0.486 1.946 10.036 1.00 91.31 194 GLU A O 1
ATOM 1506 N N . ARG A 1 195 ? -0.268 3.004 8.208 1.00 93.31 195 ARG A N 1
ATOM 1507 C CA . ARG A 1 195 ? -1.559 3.367 8.814 1.00 93.31 195 ARG A CA 1
ATOM 1508 C C . ARG A 1 195 ? -2.410 2.150 9.144 1.00 93.31 195 ARG A C 1
ATOM 1510 O O . ARG A 1 195 ? -3.099 2.170 10.156 1.00 93.31 195 ARG A O 1
ATOM 1517 N N . SER A 1 196 ? -2.387 1.126 8.295 1.00 95.69 196 SER A N 1
ATOM 1518 C CA . SER A 1 196 ? -3.120 -0.115 8.539 1.00 95.69 196 SER A CA 1
ATOM 1519 C C . SER A 1 196 ? -2.630 -0.790 9.816 1.00 95.69 196 SER A C 1
ATOM 1521 O O . SER A 1 196 ? -3.451 -1.158 10.648 1.00 95.69 196 SER A O 1
ATOM 1523 N N . LEU A 1 197 ? -1.309 -0.877 10.004 1.00 95.00 197 LEU A N 1
ATOM 1524 C CA . LEU A 1 197 ? -0.710 -1.454 11.210 1.00 95.00 197 LEU A CA 1
ATOM 1525 C C . LEU A 1 197 ? -1.073 -0.654 12.468 1.00 95.00 197 LEU A C 1
ATOM 1527 O O . LEU A 1 197 ? -1.473 -1.235 13.469 1.00 95.00 197 LEU A O 1
ATOM 1531 N N . GLN A 1 198 ? -1.011 0.680 12.404 1.00 94.44 198 GLN A N 1
ATOM 1532 C CA . GLN A 1 198 ? -1.403 1.544 13.528 1.00 94.44 198 GLN A CA 1
ATOM 1533 C C . GLN A 1 198 ? -2.885 1.394 13.895 1.00 94.44 198 GLN A C 1
ATOM 1535 O O . GLN A 1 198 ? -3.242 1.418 15.071 1.00 94.44 198 GLN A O 1
ATOM 1540 N N . LEU A 1 199 ? -3.760 1.257 12.894 1.00 95.75 199 LEU A N 1
ATOM 1541 C CA . LEU A 1 199 ? -5.188 1.037 13.121 1.00 95.75 199 LEU A CA 1
ATOM 1542 C C . LEU A 1 199 ? -5.460 -0.337 13.734 1.00 95.75 199 LEU A C 1
ATOM 1544 O O . LEU A 1 199 ? -6.309 -0.443 14.613 1.00 95.75 199 LEU A O 1
ATOM 1548 N N . GLU A 1 200 ? -4.747 -1.369 13.289 1.00 95.31 200 GLU A N 1
ATOM 1549 C CA . GLU A 1 200 ? -4.851 -2.718 13.845 1.00 95.31 200 GLU A CA 1
ATOM 1550 C C . GLU A 1 200 ? -4.390 -2.759 15.307 1.00 95.31 200 GLU A C 1
ATOM 1552 O O . GLU A 1 200 ? -5.110 -3.268 16.163 1.00 95.31 200 GLU A O 1
ATOM 1557 N N . GLU A 1 201 ? -3.258 -2.130 15.626 1.00 95.56 201 GLU A N 1
ATOM 1558 C CA . GLU A 1 201 ? -2.762 -2.001 17.000 1.00 95.56 201 GLU A CA 1
ATOM 1559 C C . GLU A 1 201 ? -3.751 -1.235 17.896 1.00 95.56 201 GLU A C 1
ATOM 1561 O O . GLU A 1 201 ? -4.107 -1.700 18.981 1.00 95.56 201 GLU A O 1
ATOM 1566 N N . ALA A 1 202 ? -4.263 -0.091 17.430 1.00 94.38 202 ALA A N 1
ATOM 1567 C CA . ALA A 1 202 ? -5.254 0.689 18.170 1.00 94.38 202 ALA A CA 1
ATOM 1568 C C . ALA A 1 202 ? -6.561 -0.090 18.395 1.00 94.38 202 ALA A C 1
ATOM 1570 O O . ALA A 1 202 ? -7.162 0.010 19.466 1.00 94.38 202 ALA A O 1
ATOM 1571 N N . LYS A 1 203 ? -6.987 -0.884 17.405 1.00 94.69 203 LYS A N 1
ATOM 1572 C CA . LYS A 1 203 ? -8.155 -1.760 17.514 1.00 94.69 203 LYS A CA 1
ATOM 1573 C C . LYS A 1 203 ? -7.941 -2.826 18.593 1.00 94.69 203 LYS A C 1
ATOM 1575 O O . LYS A 1 203 ? -8.785 -2.948 19.475 1.00 94.69 203 LYS A O 1
ATOM 1580 N N . LEU A 1 204 ? -6.808 -3.529 18.576 1.00 94.75 204 LEU A N 1
ATOM 1581 C CA . LEU A 1 204 ? -6.481 -4.558 19.574 1.00 94.75 204 LEU A CA 1
ATOM 1582 C C . LEU A 1 204 ? -6.412 -3.983 20.999 1.00 94.75 204 LEU A C 1
ATOM 1584 O O . LEU A 1 204 ? -6.887 -4.593 21.961 1.00 94.75 204 LEU A O 1
ATOM 1588 N N . HIS A 1 205 ? -5.865 -2.776 21.153 1.00 92.75 205 HIS A N 1
ATOM 1589 C CA . HIS A 1 205 ? -5.887 -2.063 22.430 1.00 92.75 205 HIS A CA 1
ATOM 1590 C C . HIS A 1 205 ? -7.302 -1.701 22.895 1.00 92.75 205 HIS A C 1
ATOM 1592 O O . HIS A 1 205 ? -7.597 -1.820 24.083 1.00 92.75 205 HIS A O 1
ATOM 1598 N N . ALA A 1 206 ? -8.181 -1.275 21.988 1.00 89.81 206 ALA A N 1
ATOM 1599 C CA . ALA A 1 206 ? -9.569 -0.984 22.332 1.00 89.81 206 ALA A CA 1
ATOM 1600 C C . ALA A 1 206 ? -10.331 -2.256 22.742 1.00 89.81 206 ALA A C 1
ATOM 1602 O O . ALA A 1 206 ? -11.015 -2.250 23.763 1.00 89.81 206 ALA A O 1
ATOM 1603 N N . GLU A 1 207 ? -10.168 -3.352 21.998 1.00 88.50 207 GLU A N 1
ATOM 1604 C CA . GLU A 1 207 ? -10.817 -4.640 22.283 1.00 88.50 207 GLU A CA 1
ATOM 1605 C C . GLU A 1 207 ? -10.365 -5.211 23.635 1.00 88.50 207 GLU A C 1
ATOM 1607 O O . GLU A 1 207 ? -11.202 -5.527 24.481 1.00 88.50 207 GLU A O 1
ATOM 1612 N N . SER A 1 208 ? -9.054 -5.239 23.899 1.00 88.88 208 SER A N 1
ATOM 1613 C CA . SER A 1 208 ? -8.530 -5.692 25.198 1.00 88.88 208 SER A CA 1
ATOM 1614 C C . SER A 1 208 ? -9.011 -4.835 26.375 1.00 88.88 208 SER A C 1
ATOM 1616 O O . SER A 1 208 ? -9.285 -5.362 27.455 1.00 88.88 208 SER A O 1
ATOM 1618 N N . ALA A 1 209 ? -9.164 -3.520 26.190 1.00 88.12 209 ALA A N 1
ATOM 1619 C CA . ALA A 1 209 ? -9.690 -2.635 27.226 1.00 88.12 209 ALA A CA 1
ATOM 1620 C C . ALA A 1 209 ? -11.175 -2.906 27.535 1.00 88.12 209 ALA A C 1
ATOM 1622 O O . ALA A 1 209 ? -11.573 -2.872 28.703 1.00 88.12 209 ALA A O 1
ATOM 1623 N N . VAL A 1 210 ? -11.986 -3.199 26.511 1.00 84.19 210 VAL A N 1
ATOM 1624 C CA . VAL A 1 210 ? -13.397 -3.592 26.670 1.00 84.19 210 VAL A CA 1
ATOM 1625 C C . VAL A 1 210 ? -13.505 -4.922 27.417 1.00 84.19 210 VAL A C 1
ATOM 1627 O O . VAL A 1 210 ? -14.252 -5.015 28.394 1.00 84.19 210 VAL A O 1
ATOM 1630 N N . GLU A 1 211 ? -12.712 -5.923 27.031 1.00 83.88 211 GLU A N 1
ATOM 1631 C CA . GLU A 1 211 ? -12.690 -7.232 27.692 1.00 83.88 211 GLU A CA 1
ATOM 1632 C C . GLU A 1 211 ? -12.287 -7.112 29.172 1.00 83.88 211 GLU A C 1
ATOM 1634 O O . GLU A 1 211 ? -13.001 -7.588 30.060 1.00 83.88 211 GLU A O 1
ATOM 1639 N N . ALA A 1 212 ? -11.196 -6.394 29.464 1.00 85.50 212 ALA A N 1
ATOM 1640 C CA . ALA A 1 212 ? -10.730 -6.169 30.830 1.00 85.50 212 ALA A CA 1
ATOM 1641 C C . ALA A 1 212 ? -11.782 -5.453 31.694 1.00 85.50 212 ALA A C 1
ATOM 1643 O O . ALA A 1 212 ? -11.983 -5.814 32.857 1.00 85.50 212 ALA A O 1
ATOM 1644 N N . ARG A 1 213 ? -12.493 -4.467 31.126 1.00 84.00 213 ARG A N 1
ATOM 1645 C CA . ARG A 1 213 ? -13.587 -3.763 31.810 1.00 84.00 213 ARG A CA 1
ATOM 1646 C C . ARG A 1 213 ? -14.734 -4.712 32.152 1.00 84.00 213 ARG A C 1
ATOM 1648 O O . ARG A 1 213 ? -15.245 -4.655 33.271 1.00 84.00 213 ARG A O 1
ATOM 1655 N N . SER A 1 214 ? -15.110 -5.597 31.231 1.00 83.19 214 SER A N 1
ATOM 1656 C CA . SER A 1 214 ? -16.171 -6.576 31.470 1.00 83.19 214 SER A CA 1
ATOM 1657 C C . SER A 1 214 ? -15.787 -7.586 32.557 1.00 83.19 214 SER A C 1
ATOM 1659 O O . SER A 1 214 ? -16.568 -7.830 33.479 1.00 83.19 214 SER A O 1
ATOM 1661 N N . ILE A 1 215 ? -14.563 -8.126 32.510 1.00 84.25 215 ILE A N 1
ATOM 1662 C CA . ILE A 1 215 ? -14.051 -9.058 33.531 1.00 84.25 215 ILE A CA 1
ATOM 1663 C C . ILE A 1 215 ? -14.013 -8.389 34.909 1.00 84.25 215 ILE A C 1
ATOM 1665 O O . ILE A 1 215 ? -14.435 -8.985 35.907 1.00 84.25 215 ILE A O 1
ATOM 1669 N N . PHE A 1 216 ? -13.541 -7.142 34.974 1.00 86.50 216 PHE A N 1
ATOM 1670 C CA . PHE A 1 216 ? -13.503 -6.376 36.214 1.00 86.50 216 PHE A CA 1
ATOM 1671 C C . PHE A 1 216 ? -14.902 -6.208 36.817 1.00 86.50 216 PHE A C 1
ATOM 1673 O O . PHE A 1 216 ? -15.098 -6.503 37.995 1.00 86.50 216 PHE A O 1
ATOM 1680 N N . LEU A 1 217 ? -15.893 -5.796 36.019 1.00 86.31 217 LEU A N 1
ATOM 1681 C CA . LEU A 1 217 ? -17.262 -5.590 36.502 1.00 86.31 217 LEU A CA 1
ATOM 1682 C C . LEU A 1 217 ? -17.938 -6.899 36.923 1.00 86.31 217 LEU A C 1
ATOM 1684 O O . LEU A 1 217 ? -18.617 -6.927 37.951 1.00 86.31 217 LEU A O 1
ATOM 1688 N N . ALA A 1 218 ? -17.701 -7.993 36.197 1.00 84.25 218 ALA A N 1
ATOM 1689 C CA . ALA A 1 218 ? -18.195 -9.311 36.583 1.00 84.25 218 ALA A CA 1
ATOM 1690 C C . ALA A 1 218 ? -17.619 -9.772 37.931 1.00 84.25 218 ALA A C 1
ATOM 1692 O O . ALA A 1 218 ? -18.366 -10.218 38.804 1.00 84.25 218 ALA A O 1
ATOM 1693 N N . THR A 1 219 ? -16.309 -9.600 38.124 1.00 84.12 219 THR A N 1
ATOM 1694 C CA . THR A 1 219 ? -15.620 -9.966 39.369 1.00 84.12 219 THR A CA 1
ATOM 1695 C C . THR A 1 219 ? -16.105 -9.107 40.534 1.00 84.12 219 THR A C 1
ATOM 1697 O O . THR A 1 219 ? -16.549 -9.633 41.552 1.00 84.12 219 THR A O 1
ATOM 1700 N N . MET A 1 220 ? -16.106 -7.781 40.366 1.00 87.56 220 MET A N 1
ATOM 1701 C CA . MET A 1 220 ? -16.560 -6.848 41.399 1.00 87.56 220 MET A CA 1
ATOM 1702 C C . MET A 1 220 ? -18.015 -7.092 41.795 1.00 87.56 220 MET A C 1
ATOM 1704 O O . MET A 1 220 ? -18.351 -7.008 42.973 1.00 87.56 220 MET A O 1
ATOM 1708 N N . SER A 1 221 ? -18.885 -7.429 40.841 1.00 88.00 221 SER A N 1
ATOM 1709 C CA . SER A 1 221 ? -20.272 -7.750 41.163 1.00 88.00 221 SER A CA 1
ATOM 1710 C C . SER A 1 221 ? -20.389 -8.978 42.065 1.00 88.00 221 SER A C 1
ATOM 1712 O O . SER A 1 221 ? -21.157 -8.949 43.025 1.00 88.00 221 SER A O 1
ATOM 1714 N N . HIS A 1 222 ? -19.611 -10.034 41.815 1.00 87.69 222 HIS A N 1
ATOM 1715 C CA . HIS A 1 222 ? -19.613 -11.224 42.667 1.00 87.69 222 HIS A CA 1
ATOM 1716 C C . HIS A 1 222 ? -19.115 -10.913 44.091 1.00 87.69 222 HIS A C 1
ATOM 1718 O O . HIS A 1 222 ? -19.730 -11.332 45.080 1.00 87.69 222 HIS A O 1
ATOM 1724 N N . GLU A 1 223 ? -18.051 -10.112 44.192 1.00 89.81 223 GLU A N 1
ATOM 1725 C CA . GLU A 1 223 ? -17.464 -9.670 45.463 1.00 89.81 223 GLU A CA 1
ATOM 1726 C C . GLU A 1 223 ? -18.385 -8.733 46.260 1.00 89.81 223 GLU A C 1
ATOM 1728 O O . GLU A 1 223 ? -18.343 -8.735 47.487 1.00 89.81 223 GLU A O 1
ATOM 1733 N N . ILE A 1 224 ? -19.262 -7.966 45.600 1.00 88.06 224 ILE A N 1
ATOM 1734 C CA . ILE A 1 224 ? -20.257 -7.121 46.282 1.00 88.06 224 ILE A CA 1
ATOM 1735 C C . ILE A 1 224 ? -21.536 -7.907 46.611 1.00 88.06 224 ILE A C 1
ATOM 1737 O O . ILE A 1 224 ? -22.105 -7.744 47.692 1.00 88.06 224 ILE A O 1
ATOM 1741 N N . ARG A 1 225 ? -21.990 -8.793 45.716 1.00 87.88 225 ARG A N 1
ATOM 1742 C CA . ARG A 1 225 ? -23.213 -9.594 45.891 1.00 87.88 225 ARG A CA 1
ATOM 1743 C C . ARG A 1 225 ? -23.156 -10.454 47.149 1.00 87.88 225 ARG A C 1
ATOM 1745 O O . ARG A 1 225 ? -24.142 -10.537 47.876 1.00 87.88 225 ARG A O 1
ATOM 1752 N N . THR A 1 226 ? -22.018 -11.092 47.410 1.00 87.81 226 THR A N 1
ATOM 1753 C CA . THR A 1 226 ? -21.850 -12.014 48.544 1.00 87.81 226 THR A CA 1
ATOM 1754 C C . THR A 1 226 ? -22.088 -11.343 49.909 1.00 87.81 226 THR A C 1
ATOM 1756 O O . THR A 1 226 ? -22.976 -11.798 50.637 1.00 87.81 226 THR A O 1
ATOM 1759 N N . PRO A 1 227 ? -21.393 -10.247 50.280 1.00 89.25 227 PRO A N 1
ATOM 1760 C CA . PRO A 1 227 ? -21.658 -9.558 51.543 1.00 89.25 227 PRO A CA 1
ATOM 1761 C C . PRO A 1 227 ? -23.046 -8.908 51.577 1.00 89.25 227 PRO A C 1
ATOM 1763 O O . PRO A 1 227 ? -23.688 -8.904 52.627 1.0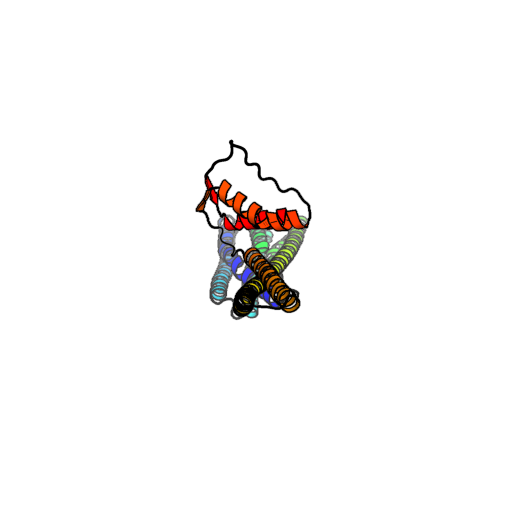0 89.25 227 PRO A O 1
ATOM 1766 N N . LEU A 1 228 ? -23.548 -8.404 50.445 1.00 91.44 228 LEU A N 1
ATOM 1767 C CA . LEU A 1 228 ? -24.845 -7.728 50.385 1.00 91.44 228 LEU A CA 1
ATOM 1768 C C . LEU A 1 228 ? -26.018 -8.692 50.606 1.00 91.44 228 LEU A C 1
ATOM 1770 O O . LEU A 1 228 ? -26.907 -8.397 51.403 1.00 91.44 228 LEU A O 1
ATOM 1774 N N . ASN A 1 229 ? -25.975 -9.880 49.997 1.00 87.12 229 ASN A N 1
ATOM 1775 C CA . ASN A 1 229 ? -26.924 -10.959 50.283 1.00 87.12 229 ASN A CA 1
ATOM 1776 C C . ASN A 1 229 ? -26.863 -11.390 51.755 1.00 87.12 229 ASN A C 1
ATOM 1778 O O . ASN A 1 229 ? -27.897 -11.702 52.341 1.00 87.12 229 ASN A O 1
ATOM 1782 N N . GLY A 1 230 ? -25.677 -11.352 52.374 1.00 86.31 230 GLY A N 1
ATOM 1783 C CA . GLY A 1 230 ? -25.520 -11.549 53.814 1.00 86.31 230 GLY A CA 1
ATOM 1784 C C . GLY A 1 230 ? -26.270 -10.494 54.633 1.00 86.31 230 GLY A C 1
ATOM 1785 O O . GLY A 1 230 ? -27.041 -10.844 55.520 1.00 86.31 230 GLY A O 1
ATOM 1786 N N . VAL A 1 231 ? -26.116 -9.206 54.313 1.00 89.50 231 VAL A N 1
ATOM 1787 C CA . VAL A 1 231 ? -26.834 -8.111 54.997 1.00 89.50 231 VAL A CA 1
ATOM 1788 C C . VAL A 1 231 ? -28.352 -8.220 54.801 1.00 89.50 231 VAL A C 1
ATOM 1790 O O . VAL A 1 231 ? -29.106 -8.099 55.769 1.00 89.50 231 VAL A O 1
ATOM 1793 N N . ILE A 1 232 ? -28.820 -8.494 53.580 1.00 87.81 232 ILE A N 1
ATOM 1794 C CA . ILE A 1 232 ? -30.250 -8.686 53.278 1.00 87.81 232 ILE A CA 1
ATOM 1795 C C . ILE A 1 232 ? -30.804 -9.897 54.045 1.00 87.81 232 ILE A C 1
ATOM 1797 O O . ILE A 1 232 ? -31.853 -9.800 54.678 1.00 87.81 232 ILE A O 1
ATOM 1801 N N . GLY A 1 233 ? -30.075 -11.015 54.064 1.00 84.44 233 GLY A N 1
ATOM 1802 C CA . GLY A 1 233 ? -30.462 -12.212 54.811 1.00 84.44 233 GLY A CA 1
ATOM 1803 C C . GLY A 1 233 ? -30.540 -11.964 56.319 1.00 84.44 233 GLY A C 1
ATOM 1804 O O . GLY A 1 233 ? -31.543 -12.292 56.947 1.00 84.44 233 GLY A O 1
ATOM 1805 N N . MET A 1 234 ? -29.525 -11.320 56.903 1.00 91.38 234 MET A N 1
ATOM 1806 C CA . MET A 1 234 ? -29.485 -11.029 58.342 1.00 91.38 234 MET A CA 1
ATOM 1807 C C . MET A 1 234 ? -30.561 -10.025 58.766 1.00 91.38 234 MET A C 1
ATOM 1809 O O . MET A 1 234 ? -31.151 -10.172 59.834 1.00 91.38 234 MET A O 1
ATOM 1813 N N . THR A 1 235 ? -30.862 -9.028 57.930 1.00 90.12 235 THR A N 1
ATOM 1814 C CA . THR A 1 235 ? -31.983 -8.109 58.184 1.00 90.12 235 THR A CA 1
ATOM 1815 C C . THR A 1 235 ? -33.339 -8.799 58.045 1.00 90.12 235 THR A C 1
ATOM 1817 O O . THR A 1 235 ? -34.240 -8.494 58.820 1.00 90.12 235 THR A O 1
ATOM 1820 N N . GLY A 1 236 ? -33.476 -9.769 57.133 1.00 85.75 236 GLY A N 1
ATOM 1821 C CA . GLY A 1 236 ? -34.638 -10.658 57.061 1.00 85.75 236 GLY A CA 1
ATOM 1822 C C . GLY A 1 236 ? -34.844 -11.443 58.357 1.00 85.75 236 GLY A C 1
ATOM 1823 O O . GLY A 1 236 ? -35.904 -11.339 58.963 1.00 85.75 236 GLY A O 1
ATOM 1824 N N . LEU A 1 237 ? -33.800 -12.126 58.840 1.00 88.44 237 LEU A N 1
ATOM 1825 C CA . LEU A 1 237 ? -33.850 -12.869 60.105 1.00 88.44 237 LEU A CA 1
ATOM 1826 C C . LEU A 1 237 ? -34.166 -11.968 61.306 1.00 88.44 237 LEU A C 1
ATOM 1828 O O . LEU A 1 237 ? -34.914 -12.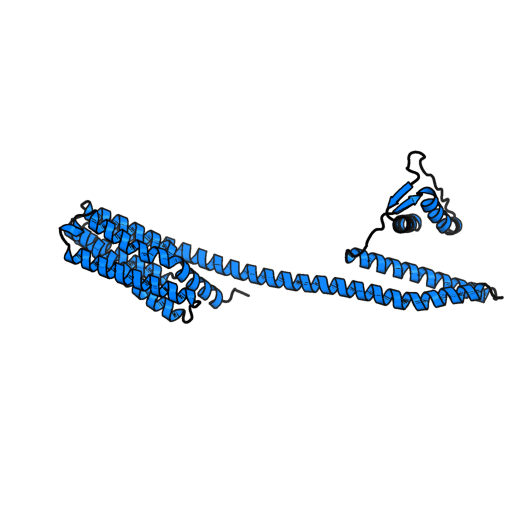371 62.188 1.00 88.44 237 LEU A O 1
ATOM 1832 N N . LEU A 1 238 ? -33.621 -10.745 61.352 1.00 91.50 238 LEU A N 1
ATOM 1833 C CA . LEU A 1 238 ? -33.922 -9.782 62.417 1.00 91.50 238 LEU A CA 1
ATOM 1834 C C . LEU A 1 238 ? -35.395 -9.360 62.424 1.00 91.50 238 LEU A C 1
ATOM 1836 O O . LEU A 1 238 ? -35.963 -9.202 63.502 1.00 91.50 238 LEU A O 1
ATOM 1840 N N . LEU A 1 239 ? -36.016 -9.188 61.253 1.00 89.50 239 LEU A N 1
ATOM 1841 C CA . LEU A 1 239 ? -37.436 -8.831 61.143 1.00 89.50 239 LEU A CA 1
ATOM 1842 C C . LEU A 1 239 ? -38.372 -9.938 61.650 1.00 89.50 239 LEU A C 1
ATOM 1844 O O . LEU A 1 239 ? -39.491 -9.627 62.049 1.00 89.50 239 LEU A O 1
ATOM 1848 N N . ASP A 1 240 ? -37.900 -11.185 61.706 1.00 90.31 240 ASP A N 1
ATOM 1849 C CA . ASP A 1 240 ? -38.629 -12.319 62.289 1.00 90.31 240 ASP A CA 1
ATOM 1850 C C . ASP A 1 240 ? -38.482 -12.408 63.827 1.00 90.31 240 ASP A C 1
ATOM 1852 O O . ASP A 1 240 ? -39.048 -13.299 64.465 1.00 90.31 240 ASP A O 1
ATOM 1856 N N . THR A 1 241 ? -37.737 -11.486 64.452 1.00 91.00 241 THR A N 1
ATOM 1857 C CA . THR A 1 241 ? -37.553 -11.407 65.914 1.00 91.00 241 THR A CA 1
ATOM 1858 C C . THR A 1 241 ? -38.388 -10.284 66.552 1.00 91.00 241 THR A C 1
ATOM 1860 O O . THR A 1 241 ? -38.865 -9.388 65.855 1.00 91.00 241 THR A O 1
ATOM 1863 N N . PRO A 1 242 ? -38.579 -10.275 67.889 1.00 93.06 242 PRO A N 1
ATOM 1864 C CA . PRO A 1 242 ? -39.259 -9.174 68.567 1.00 93.06 242 PRO A CA 1
ATOM 1865 C C . PRO A 1 242 ? -38.422 -7.884 68.505 1.00 93.06 242 PRO A C 1
ATOM 1867 O O . PRO A 1 242 ? -37.431 -7.743 69.222 1.00 93.06 242 PRO A O 1
ATOM 1870 N N . LEU A 1 243 ? -38.841 -6.930 67.671 1.00 93.81 243 LEU A N 1
ATOM 1871 C CA . LEU A 1 243 ? -38.218 -5.612 67.520 1.00 93.81 243 LEU A CA 1
ATOM 1872 C C . LEU A 1 243 ? -39.137 -4.499 68.034 1.00 93.81 243 LEU A C 1
ATOM 1874 O O . LEU A 1 243 ? -40.364 -4.580 67.941 1.00 93.81 243 LEU A O 1
ATOM 1878 N N . SER A 1 244 ? -38.549 -3.410 68.537 1.00 94.94 244 SER A N 1
ATOM 1879 C CA . SER A 1 244 ? -39.299 -2.171 68.752 1.00 94.94 244 SER A CA 1
ATOM 1880 C C . SER A 1 244 ? -39.748 -1.573 67.410 1.00 94.94 244 SER A C 1
ATOM 1882 O O . SER A 1 244 ? -39.212 -1.897 66.345 1.00 94.94 244 SER A O 1
ATOM 1884 N N . ARG A 1 245 ? -40.725 -0.659 67.442 1.00 91.19 245 ARG A N 1
ATOM 1885 C CA . ARG A 1 245 ? -41.191 0.039 66.232 1.00 91.19 245 ARG A CA 1
ATOM 1886 C C . ARG A 1 245 ? -40.045 0.747 65.499 1.00 91.19 245 ARG A C 1
ATOM 1888 O O . ARG A 1 245 ? -39.938 0.638 64.285 1.00 91.19 245 ARG A O 1
ATOM 1895 N N . GLU A 1 246 ? -39.177 1.419 66.247 1.00 88.19 246 GLU A N 1
ATOM 1896 C CA . GLU A 1 246 ? -38.037 2.154 65.697 1.00 88.19 246 GLU A CA 1
ATOM 1897 C C . GLU A 1 246 ? -36.988 1.203 65.085 1.00 88.19 246 GLU A C 1
ATOM 1899 O O . GLU A 1 246 ? -36.524 1.415 63.968 1.00 88.19 246 GLU A O 1
ATOM 1904 N N . GLN A 1 247 ? -36.689 0.081 65.753 1.00 91.81 247 GLN A N 1
ATOM 1905 C CA . GLN A 1 247 ? -35.793 -0.955 65.218 1.00 91.81 247 GLN A CA 1
ATOM 1906 C C . GLN A 1 247 ? -36.349 -1.605 63.945 1.00 91.81 247 GLN A C 1
ATOM 1908 O O . GLN A 1 247 ? -35.593 -1.899 63.022 1.00 91.81 247 GLN A O 1
ATOM 1913 N N . THR A 1 248 ? -37.667 -1.796 63.872 1.00 88.06 248 THR A N 1
ATOM 1914 C CA . THR A 1 248 ? -38.338 -2.318 62.674 1.00 88.06 248 THR A CA 1
ATOM 1915 C C . THR A 1 248 ? -38.175 -1.358 61.494 1.00 88.06 248 THR A C 1
ATOM 1917 O O . THR A 1 248 ? -37.836 -1.796 60.394 1.00 88.06 248 THR A O 1
ATOM 1920 N N . GLU A 1 249 ? -38.361 -0.052 61.708 1.00 82.25 249 GLU A N 1
ATOM 1921 C CA . GLU A 1 249 ? -38.152 0.970 60.672 1.00 82.25 249 GLU A CA 1
ATOM 1922 C C . GLU A 1 249 ? -36.689 1.000 60.192 1.00 82.25 249 GLU A C 1
ATOM 1924 O O . GLU A 1 249 ? -36.445 1.000 58.979 1.00 82.25 249 GLU A O 1
ATOM 1929 N N . TYR A 1 250 ? -35.709 0.923 61.102 1.00 85.06 250 TYR A N 1
ATOM 1930 C CA . TYR A 1 250 ? -34.288 0.854 60.738 1.00 85.06 250 TYR A CA 1
ATOM 1931 C C . TYR A 1 250 ? -33.948 -0.403 59.930 1.00 85.06 250 TYR A C 1
ATOM 1933 O O . TYR A 1 250 ? -33.397 -0.294 58.832 1.00 85.06 250 TYR A O 1
ATOM 1941 N N . THR A 1 251 ? -34.317 -1.593 60.414 1.00 87.69 251 THR A N 1
ATOM 1942 C CA . THR A 1 251 ? -34.012 -2.861 59.730 1.00 87.69 251 THR A CA 1
ATOM 1943 C C . THR A 1 251 ? -34.695 -2.937 58.360 1.00 87.69 251 THR A C 1
ATOM 1945 O O . THR A 1 251 ? -34.078 -3.364 57.383 1.00 87.69 251 THR A O 1
ATOM 1948 N N . THR A 1 252 ? -35.934 -2.445 58.244 1.00 81.56 252 THR A N 1
ATOM 1949 C CA . THR A 1 252 ? -36.656 -2.387 56.960 1.00 81.56 252 THR A CA 1
ATOM 1950 C C . THR A 1 252 ? -35.969 -1.450 55.967 1.00 81.56 252 THR A C 1
ATOM 1952 O O . THR A 1 252 ? -35.865 -1.774 54.783 1.00 81.56 252 THR A O 1
ATOM 1955 N N . THR A 1 253 ? -35.464 -0.308 56.440 1.00 77.88 253 THR A N 1
ATOM 1956 C CA . THR A 1 253 ? -34.736 0.662 55.608 1.00 77.88 253 THR A CA 1
ATOM 1957 C C . THR A 1 253 ? -33.407 0.095 55.108 1.00 77.88 253 THR A C 1
ATOM 1959 O O . THR A 1 253 ? -33.094 0.232 53.924 1.00 77.88 253 THR A O 1
ATOM 1962 N N . ILE A 1 254 ? -32.648 -0.595 55.969 1.00 84.50 254 ILE A N 1
ATOM 1963 C CA . ILE A 1 254 ? -31.394 -1.264 55.585 1.00 84.50 254 ILE A CA 1
ATOM 1964 C C . ILE A 1 254 ? -31.667 -2.327 54.517 1.00 84.50 254 ILE A C 1
ATOM 1966 O O . ILE A 1 254 ? -30.995 -2.338 53.486 1.00 84.50 254 ILE A O 1
ATOM 1970 N N . ARG A 1 255 ? -32.685 -3.175 54.721 1.00 83.00 255 ARG A N 1
ATOM 1971 C CA . ARG A 1 255 ? -33.055 -4.220 53.758 1.00 83.00 255 ARG A CA 1
ATOM 1972 C C . ARG A 1 255 ? -33.430 -3.638 52.396 1.00 83.00 255 ARG A C 1
ATOM 1974 O O . ARG A 1 255 ? -32.836 -4.030 51.396 1.00 83.00 255 ARG A O 1
ATOM 1981 N N . ARG A 1 256 ? -34.338 -2.652 52.362 1.00 76.38 256 ARG A N 1
ATOM 1982 C CA . ARG A 1 256 ? -34.749 -1.978 51.115 1.00 76.38 256 ARG A CA 1
ATOM 1983 C C . ARG A 1 256 ? -33.563 -1.335 50.392 1.00 76.38 256 ARG A C 1
ATOM 1985 O O . ARG A 1 256 ? -33.482 -1.396 49.171 1.00 76.38 256 ARG A O 1
ATOM 1992 N N . SER A 1 257 ? -32.628 -0.745 51.138 1.00 79.00 257 SER A N 1
ATOM 1993 C CA . SER A 1 257 ? -31.416 -0.145 50.566 1.00 79.00 257 SER A CA 1
ATOM 1994 C C . SER A 1 257 ? -30.485 -1.201 49.963 1.00 79.00 257 SER A C 1
ATOM 1996 O O . SER A 1 257 ? -29.912 -0.979 48.898 1.00 79.00 257 SER A O 1
ATOM 1998 N N . GLY A 1 258 ? -30.359 -2.364 50.610 1.00 85.25 258 GLY A N 1
ATOM 1999 C CA . GLY A 1 258 ? -29.585 -3.489 50.087 1.00 85.25 258 GLY A CA 1
ATOM 2000 C C . GLY A 1 258 ? -30.193 -4.092 48.820 1.00 85.25 258 GLY A C 1
ATOM 2001 O O . GLY A 1 258 ? -29.476 -4.326 47.850 1.00 85.25 258 GLY A O 1
ATOM 2002 N N . GLU A 1 259 ? -31.513 -4.280 48.796 1.00 82.19 259 GLU A N 1
ATOM 2003 C CA . GLU A 1 259 ? -32.255 -4.749 47.618 1.00 82.19 259 GLU A CA 1
ATOM 2004 C C . GLU A 1 259 ? -32.126 -3.770 46.438 1.00 82.19 259 GLU A C 1
ATOM 2006 O O . GLU A 1 259 ? -31.854 -4.190 45.313 1.00 82.19 259 GLU A O 1
ATOM 2011 N N . ALA A 1 260 ? -32.232 -2.461 46.694 1.00 76.75 260 ALA A N 1
ATOM 2012 C CA . ALA A 1 260 ? -32.040 -1.432 45.673 1.00 76.75 260 ALA A CA 1
ATOM 2013 C C . ALA A 1 260 ? -30.606 -1.424 45.112 1.00 76.75 260 ALA A C 1
ATOM 2015 O O . ALA A 1 260 ? -30.414 -1.324 43.901 1.00 76.75 260 ALA A O 1
ATOM 2016 N N . LEU A 1 261 ? -29.590 -1.574 45.968 1.00 84.25 261 LEU A N 1
ATOM 2017 C CA . LEU A 1 261 ? -28.195 -1.652 45.529 1.00 84.25 261 LEU A CA 1
ATOM 2018 C C . LEU A 1 261 ? -27.928 -2.918 44.697 1.00 84.25 261 LEU A C 1
ATOM 2020 O O . LEU A 1 261 ? -27.220 -2.848 43.694 1.00 84.25 261 LEU A O 1
ATOM 2024 N N . MET A 1 262 ? -28.525 -4.055 45.070 1.00 86.94 262 MET A N 1
ATOM 2025 C CA . MET A 1 262 ? -28.462 -5.293 44.286 1.00 86.94 262 MET A CA 1
ATOM 2026 C C . MET A 1 262 ? -29.041 -5.115 42.880 1.00 86.94 262 MET A C 1
ATOM 2028 O O . MET A 1 262 ? -28.435 -5.582 41.915 1.00 86.94 262 MET A O 1
ATOM 2032 N N . ALA A 1 263 ? -30.182 -4.429 42.757 1.00 80.75 263 ALA A N 1
ATOM 2033 C CA . ALA A 1 263 ? -30.787 -4.130 41.461 1.00 80.75 263 ALA A CA 1
ATOM 2034 C C . ALA A 1 263 ? -29.840 -3.294 40.584 1.00 80.75 263 ALA A C 1
ATOM 2036 O O . ALA A 1 263 ? -29.503 -3.718 39.482 1.00 80.75 263 ALA A O 1
ATOM 2037 N N . ILE A 1 264 ? -29.295 -2.195 41.122 1.00 82.19 264 ILE A N 1
ATOM 2038 C CA . ILE A 1 264 ? -28.345 -1.325 40.405 1.00 82.19 264 ILE A CA 1
ATOM 2039 C C . ILE A 1 264 ? -27.106 -2.103 39.938 1.00 82.19 264 ILE A C 1
ATOM 2041 O O . ILE A 1 264 ? -26.653 -1.940 38.806 1.00 82.19 264 ILE A O 1
ATOM 2045 N N . ILE A 1 265 ? -26.541 -2.954 40.798 1.00 86.25 265 ILE A N 1
ATOM 2046 C CA . ILE A 1 265 ? -25.361 -3.757 40.450 1.00 86.25 265 ILE A CA 1
ATOM 2047 C C . ILE A 1 265 ? -25.678 -4.733 39.318 1.00 86.25 265 ILE A C 1
ATOM 2049 O O . ILE A 1 265 ? -24.863 -4.878 38.408 1.00 86.25 265 ILE A O 1
ATOM 2053 N N . ASN A 1 266 ? -26.831 -5.405 39.373 1.00 82.56 266 ASN A N 1
ATOM 2054 C CA . ASN A 1 266 ? -27.246 -6.337 38.328 1.00 82.56 266 ASN A CA 1
ATOM 2055 C C . ASN A 1 266 ? -27.469 -5.615 36.992 1.00 82.56 266 ASN A C 1
ATOM 2057 O O . ASN A 1 266 ? -27.003 -6.112 35.969 1.00 82.56 266 ASN A O 1
ATOM 2061 N N . ASP A 1 267 ? -28.072 -4.425 37.006 1.00 82.94 267 ASP A N 1
ATOM 2062 C CA . ASP A 1 267 ? -28.290 -3.626 35.797 1.00 82.94 267 ASP A CA 1
ATOM 2063 C C . ASP A 1 267 ? -26.967 -3.179 35.152 1.00 82.94 267 ASP A C 1
ATOM 2065 O O . ASP A 1 267 ? -26.798 -3.286 33.937 1.00 82.94 267 ASP A O 1
ATOM 2069 N N . ILE A 1 268 ? -25.982 -2.745 35.952 1.00 85.25 268 ILE A N 1
ATOM 2070 C CA . ILE A 1 268 ? -24.635 -2.397 35.454 1.00 85.25 268 ILE A CA 1
ATOM 2071 C C . ILE A 1 268 ? -23.950 -3.619 34.826 1.00 85.25 268 ILE A C 1
ATOM 2073 O O . ILE A 1 268 ? -23.277 -3.507 33.797 1.00 85.25 268 ILE A O 1
ATOM 2077 N N . LEU A 1 269 ? -24.110 -4.790 35.441 1.00 83.50 269 LEU A N 1
ATOM 2078 C CA . LEU A 1 269 ? -23.553 -6.049 34.952 1.00 83.50 269 LEU A CA 1
ATOM 2079 C C . LEU A 1 269 ? -24.172 -6.458 33.612 1.00 83.50 269 LEU A C 1
ATOM 2081 O O . LEU A 1 269 ? -23.448 -6.820 32.686 1.00 83.50 269 LEU A O 1
ATOM 2085 N N . ASP A 1 270 ? -25.501 -6.396 33.511 1.00 81.25 270 ASP A N 1
ATOM 2086 C CA . ASP A 1 270 ? -26.235 -6.721 32.289 1.00 81.25 270 ASP A CA 1
ATOM 2087 C C . ASP A 1 270 ? -25.875 -5.748 31.157 1.00 81.25 270 ASP A C 1
ATOM 2089 O O . ASP A 1 270 ? -25.615 -6.187 30.037 1.00 81.25 270 ASP A O 1
ATOM 2093 N N . PHE A 1 271 ? -25.745 -4.450 31.452 1.00 80.62 271 PHE A N 1
ATOM 2094 C CA . PHE A 1 271 ? -25.256 -3.456 30.491 1.00 80.62 271 PHE A CA 1
ATOM 2095 C C . PHE A 1 271 ? -23.837 -3.776 29.996 1.00 80.62 271 PHE A C 1
ATOM 2097 O O . PHE A 1 271 ? -23.561 -3.720 28.800 1.00 80.62 271 PHE A O 1
ATOM 2104 N N . SER A 1 272 ? -22.945 -4.185 30.900 1.00 79.88 272 SER A N 1
ATOM 2105 C CA . SER A 1 272 ? -21.557 -4.525 30.553 1.00 79.88 272 SER A CA 1
ATOM 2106 C C . SER A 1 272 ? -21.459 -5.779 29.683 1.00 79.88 272 SER A C 1
ATOM 2108 O O . SER A 1 272 ? -20.636 -5.837 28.773 1.00 79.88 272 SER A O 1
ATOM 2110 N N . LYS A 1 273 ? -22.322 -6.775 29.924 1.00 77.75 273 LYS A N 1
ATOM 2111 C CA . LYS A 1 273 ? -22.422 -7.970 29.072 1.00 77.75 273 LYS A CA 1
ATOM 2112 C C . LYS A 1 273 ? -22.950 -7.644 27.676 1.00 77.75 273 LYS A C 1
ATOM 2114 O O . LYS A 1 273 ? -22.492 -8.257 26.717 1.00 77.75 273 LYS A O 1
ATOM 2119 N N . LEU A 1 274 ? -23.880 -6.693 27.561 1.00 79.38 274 LEU A N 1
ATOM 2120 C CA . LEU A 1 274 ? -24.379 -6.207 26.270 1.00 79.38 274 LEU A CA 1
ATOM 2121 C C . LEU A 1 274 ? -23.295 -5.474 25.474 1.00 79.38 274 LEU A C 1
ATOM 2123 O O . LEU A 1 274 ? -23.116 -5.780 24.301 1.00 79.38 274 LEU A O 1
ATOM 2127 N N . GLU A 1 275 ? -22.558 -4.545 26.099 1.00 73.56 275 GLU A N 1
ATOM 2128 C CA . GLU A 1 275 ? -21.465 -3.813 25.430 1.00 73.56 275 GLU A CA 1
ATOM 2129 C C . GLU A 1 275 ? -20.350 -4.742 24.925 1.00 73.56 275 GLU A C 1
ATOM 2131 O O . GLU A 1 275 ? -19.709 -4.435 23.923 1.00 73.56 275 GLU A O 1
ATOM 2136 N N . ALA A 1 276 ? -20.123 -5.872 25.600 1.00 73.25 276 ALA A N 1
ATOM 2137 C CA . ALA A 1 276 ? -19.103 -6.853 25.233 1.00 73.25 276 ALA A CA 1
ATOM 2138 C C . ALA A 1 276 ? -19.604 -7.966 24.287 1.00 73.25 276 ALA A C 1
ATOM 2140 O O . ALA A 1 276 ? -18.882 -8.938 24.087 1.00 73.25 276 ALA A O 1
ATOM 2141 N N . GLU A 1 277 ? -20.832 -7.878 23.756 1.00 71.94 277 GLU A N 1
ATOM 2142 C CA . GLU A 1 277 ? -21.479 -8.940 22.953 1.00 71.94 277 GLU A CA 1
ATOM 2143 C C . GLU A 1 277 ? -21.523 -10.322 23.652 1.00 71.94 277 GLU A C 1
ATOM 2145 O O . GLU A 1 277 ? -21.697 -11.354 23.012 1.00 71.94 277 GLU A O 1
ATOM 2150 N N . MET A 1 278 ? -21.411 -10.358 24.985 1.00 69.75 278 MET A N 1
ATOM 2151 C CA . MET A 1 278 ? -21.388 -11.583 25.801 1.00 69.75 278 MET A CA 1
ATOM 2152 C C . MET A 1 278 ? -22.754 -11.927 26.415 1.00 69.75 278 MET A C 1
ATOM 2154 O O . MET A 1 278 ? -22.842 -12.723 27.356 1.00 69.75 278 MET A O 1
ATOM 2158 N N . MET A 1 279 ? -23.831 -11.282 25.963 1.00 75.94 279 MET A N 1
ATOM 2159 C CA . MET A 1 279 ? -25.178 -11.597 26.428 1.00 75.94 279 MET A CA 1
ATOM 2160 C C . MET A 1 279 ? -25.802 -12.679 25.548 1.00 75.94 279 MET A C 1
ATOM 2162 O O . MET A 1 279 ? -26.376 -12.386 24.502 1.00 75.94 279 MET A O 1
ATOM 2166 N N . ASP A 1 280 ? -25.744 -13.920 26.020 1.00 74.44 280 ASP A N 1
ATOM 2167 C CA . ASP A 1 280 ? -26.513 -15.013 25.434 1.00 74.44 280 ASP A CA 1
ATOM 2168 C C . ASP A 1 280 ? -27.975 -14.925 25.886 1.00 74.44 280 ASP A C 1
ATOM 2170 O O . ASP A 1 280 ? -28.272 -14.819 27.079 1.00 74.44 280 ASP A O 1
ATOM 2174 N N . LEU A 1 281 ? -28.895 -14.959 24.921 1.00 83.00 281 LEU A N 1
ATOM 2175 C CA . LEU A 1 281 ? -30.327 -15.071 25.183 1.00 83.00 281 LEU A CA 1
ATOM 2176 C C . LEU A 1 281 ? -30.715 -16.544 25.232 1.00 83.00 281 LEU A C 1
ATOM 2178 O O . LEU A 1 281 ? -30.434 -17.302 24.299 1.00 83.00 281 LEU A O 1
ATOM 2182 N N . GLU A 1 282 ? -31.415 -16.947 26.288 1.00 81.25 282 GLU A N 1
ATOM 2183 C CA . GLU A 1 282 ? -31.974 -18.292 26.344 1.00 81.25 282 GLU A CA 1
ATOM 2184 C C . GLU A 1 282 ? -33.161 -18.430 25.372 1.00 81.25 282 GLU A C 1
ATOM 2186 O O . GLU A 1 282 ? -33.953 -17.510 25.164 1.00 81.25 282 GLU A O 1
ATOM 2191 N N . SER A 1 283 ? -33.300 -19.602 24.748 1.00 87.00 283 SER A N 1
ATOM 2192 C CA . SER A 1 283 ? -34.435 -19.925 23.875 1.00 87.00 283 SER A CA 1
ATOM 2193 C C . SER A 1 283 ? -35.189 -21.116 24.447 1.00 87.00 283 SER A C 1
ATOM 2195 O O . SER A 1 283 ? -34.897 -22.270 24.129 1.00 87.00 283 SER A O 1
ATOM 2197 N N . THR A 1 284 ? -36.159 -20.819 25.306 1.00 89.94 284 THR A N 1
ATOM 2198 C CA . THR A 1 284 ? -36.989 -21.812 25.996 1.00 89.94 284 THR A CA 1
ATOM 2199 C C . THR A 1 284 ? -38.458 -21.607 25.659 1.00 89.94 284 THR A C 1
ATOM 2201 O O . THR A 1 284 ? -38.879 -20.483 25.383 1.00 89.94 284 THR A O 1
ATOM 2204 N N . ASP A 1 285 ? -39.233 -22.690 25.645 1.00 92.75 285 ASP A N 1
ATOM 2205 C CA . ASP A 1 285 ? -40.687 -22.592 25.546 1.00 92.75 285 ASP A CA 1
ATOM 2206 C C . ASP A 1 285 ? -41.244 -22.222 26.928 1.00 92.75 285 ASP A C 1
ATOM 2208 O O . ASP A 1 285 ? -40.962 -22.900 27.918 1.00 92.75 285 ASP A O 1
ATOM 2212 N N . PHE A 1 286 ? -42.019 -21.142 27.008 1.00 91.19 286 PHE A N 1
ATOM 2213 C CA . PHE A 1 286 ? -42.578 -20.633 28.260 1.00 91.19 286 PHE A CA 1
ATOM 2214 C C . PHE A 1 286 ? -44.019 -20.152 28.078 1.00 91.19 286 PHE A C 1
ATOM 2216 O O . PHE A 1 286 ? -44.417 -19.726 26.992 1.00 91.19 286 PHE A O 1
ATOM 2223 N N . GLU A 1 287 ? -44.806 -20.188 29.153 1.00 91.06 287 GLU A N 1
ATOM 2224 C CA . GLU A 1 287 ? -46.171 -19.664 29.142 1.00 91.06 287 GLU A CA 1
ATOM 2225 C C . GLU A 1 287 ? -46.185 -18.145 29.348 1.00 91.06 287 GLU A C 1
ATOM 2227 O O . GLU A 1 287 ? -45.674 -17.620 30.344 1.00 91.06 287 GLU A O 1
ATOM 2232 N N . LEU A 1 288 ? -46.811 -17.420 28.418 1.00 90.25 288 LEU A N 1
ATOM 2233 C CA . LEU A 1 288 ? -46.851 -15.957 28.454 1.00 90.25 288 LEU A CA 1
ATOM 2234 C C . LEU A 1 288 ? -47.642 -15.439 29.660 1.00 90.25 288 LEU A C 1
ATOM 2236 O O . LEU A 1 288 ? -47.216 -14.499 30.324 1.00 90.25 288 LEU A O 1
ATOM 2240 N N . ARG A 1 289 ? -48.798 -16.047 29.946 1.00 90.88 289 ARG A N 1
ATOM 2241 C CA . ARG A 1 289 ? -49.720 -15.567 30.982 1.00 90.88 289 ARG A CA 1
ATOM 2242 C C . ARG A 1 289 ? -49.096 -15.575 32.388 1.00 90.88 289 ARG A C 1
ATOM 2244 O O . ARG A 1 289 ? -49.062 -14.493 32.969 1.00 90.88 289 ARG A O 1
ATOM 2251 N N . PRO A 1 290 ? -48.535 -16.692 32.892 1.00 89.62 290 PRO A N 1
ATOM 2252 C CA . PRO A 1 290 ? -47.862 -16.710 34.192 1.00 89.62 290 PRO A CA 1
ATOM 2253 C C . PRO A 1 290 ? -46.708 -15.706 34.268 1.00 89.62 290 PRO A C 1
ATOM 2255 O O . PRO A 1 290 ? -46.553 -15.002 35.256 1.00 89.62 290 PRO A O 1
ATOM 2258 N N . THR A 1 291 ? -45.942 -15.565 33.180 1.00 88.88 291 THR A N 1
ATOM 2259 C CA . THR A 1 291 ? -44.812 -14.624 33.123 1.00 88.88 291 THR A CA 1
ATOM 2260 C C . THR A 1 291 ? -45.259 -13.169 33.296 1.00 88.88 291 THR A C 1
ATOM 2262 O O . THR A 1 291 ? -44.567 -12.389 33.944 1.00 88.88 291 THR A O 1
ATOM 2265 N N . LEU A 1 292 ? -46.404 -12.788 32.718 1.00 91.06 292 LEU A N 1
ATOM 2266 C CA . LEU A 1 292 ? -46.978 -11.447 32.866 1.00 91.06 292 LEU A CA 1
ATOM 2267 C C . LEU A 1 292 ? -47.658 -11.246 34.227 1.00 91.06 292 LEU A C 1
ATOM 2269 O O . LEU A 1 292 ? -47.568 -10.155 34.788 1.00 91.06 292 LEU A O 1
ATOM 2273 N N . GLU A 1 293 ? -48.331 -12.276 34.743 1.00 89.56 293 GLU A N 1
ATOM 2274 C CA . GLU A 1 293 ? -48.971 -12.263 36.064 1.00 89.56 293 GLU A CA 1
ATOM 2275 C C . GLU A 1 293 ? -47.926 -12.039 37.170 1.00 89.56 293 GLU A C 1
ATOM 2277 O O . GLU A 1 293 ? -48.089 -11.111 37.960 1.00 89.56 293 GLU A O 1
ATOM 2282 N N . ASP A 1 294 ? -46.785 -12.739 37.119 1.00 85.56 294 ASP A N 1
ATOM 2283 C CA . ASP A 1 294 ? -45.652 -12.541 38.038 1.00 85.56 294 ASP A CA 1
ATOM 2284 C C . ASP A 1 294 ? -45.176 -11.074 38.095 1.00 85.56 294 ASP A C 1
ATOM 2286 O O . ASP A 1 294 ? -44.902 -10.534 39.169 1.00 85.56 294 ASP A O 1
ATOM 2290 N N . VAL A 1 295 ? -45.060 -10.401 36.940 1.00 87.94 295 VAL A N 1
ATOM 2291 C CA . VAL A 1 295 ? -44.620 -8.990 36.870 1.00 87.94 295 VAL A CA 1
ATOM 2292 C C . VAL A 1 295 ? -45.627 -8.070 37.546 1.00 87.94 295 VAL A C 1
ATOM 2294 O O . VAL A 1 295 ? -45.254 -7.149 38.277 1.00 87.94 295 VAL A O 1
ATOM 2297 N N . VAL A 1 296 ? -46.909 -8.295 37.267 1.00 89.38 296 VAL A N 1
ATOM 2298 C CA . VAL A 1 296 ? -47.998 -7.465 37.783 1.00 89.38 296 VAL A CA 1
ATOM 2299 C C . VAL A 1 296 ? -48.132 -7.646 39.290 1.00 89.38 296 VAL A C 1
ATOM 2301 O O . VAL A 1 296 ? -48.280 -6.647 39.993 1.00 89.38 296 VAL A O 1
ATOM 2304 N N . ASP A 1 297 ? -47.985 -8.871 39.792 1.00 84.69 297 ASP A N 1
ATOM 2305 C CA . ASP A 1 297 ? -48.009 -9.177 41.223 1.00 84.69 297 ASP A CA 1
ATOM 2306 C C . ASP A 1 297 ? -46.857 -8.495 41.974 1.00 84.69 297 ASP A C 1
ATOM 2308 O O . ASP A 1 297 ? -47.075 -7.893 43.031 1.00 84.69 297 ASP A O 1
ATOM 2312 N N . LEU A 1 298 ? -45.648 -8.494 41.399 1.00 82.25 298 LEU A N 1
ATOM 2313 C CA . LEU A 1 298 ? -44.482 -7.810 41.974 1.00 82.25 298 LEU A CA 1
ATOM 2314 C C . LEU A 1 298 ? -44.685 -6.290 42.100 1.00 82.25 298 LEU A C 1
ATOM 2316 O O . LEU A 1 298 ? -44.261 -5.683 43.087 1.00 82.25 298 LEU A O 1
ATOM 2320 N N . LEU A 1 299 ? -45.349 -5.663 41.127 1.00 84.94 299 LEU A N 1
ATOM 2321 C CA . LEU A 1 299 ? -45.578 -4.213 41.103 1.00 84.94 299 LEU A CA 1
ATOM 2322 C C . LEU A 1 299 ? -46.894 -3.787 41.764 1.00 84.94 299 LEU A C 1
ATOM 2324 O O . LEU A 1 299 ? -47.086 -2.599 42.038 1.00 84.94 299 LEU A O 1
ATOM 2328 N N . TYR A 1 300 ? -47.788 -4.730 42.069 1.00 84.75 300 TYR A N 1
ATOM 2329 C CA . TYR A 1 300 ? -49.118 -4.453 42.609 1.00 84.75 300 TYR A CA 1
ATOM 2330 C C . TYR A 1 300 ? -49.063 -3.602 43.883 1.00 84.75 300 TYR A C 1
ATOM 2332 O O . TYR A 1 300 ? -49.784 -2.609 44.021 1.00 84.75 300 TYR A O 1
ATOM 2340 N N . TYR A 1 301 ? -48.170 -3.950 44.811 1.00 76.00 301 TYR A N 1
ATOM 2341 C CA . TYR A 1 301 ? -48.026 -3.222 46.070 1.00 76.00 301 TYR A CA 1
ATOM 2342 C C . TYR A 1 301 ? -47.484 -1.796 45.857 1.00 76.00 301 TYR A C 1
ATOM 2344 O O . TYR A 1 301 ? -48.019 -0.843 46.424 1.00 76.00 301 TYR A O 1
ATOM 2352 N N . GLN A 1 302 ? -46.494 -1.627 44.974 1.00 78.25 302 GLN A N 1
ATOM 2353 C CA . GLN A 1 302 ? -45.924 -0.315 44.639 1.00 78.25 302 GLN A CA 1
ATOM 2354 C C . GLN A 1 302 ? -46.946 0.595 43.939 1.00 78.25 302 GLN A C 1
ATOM 2356 O O . GLN A 1 302 ? -47.061 1.777 44.270 1.00 78.25 302 GLN A O 1
ATOM 2361 N N . ALA A 1 303 ? -47.735 0.046 43.010 1.00 86.50 303 ALA A N 1
ATOM 2362 C CA . ALA A 1 303 ? -48.820 0.768 42.351 1.00 86.50 303 ALA A CA 1
ATOM 2363 C C . ALA A 1 303 ? -49.879 1.228 43.365 1.00 86.50 303 ALA A C 1
ATOM 2365 O O . ALA A 1 303 ? -50.310 2.382 43.325 1.00 86.50 303 ALA A O 1
ATOM 2366 N N . ARG A 1 304 ? -50.244 0.372 44.333 1.00 86.12 304 ARG A N 1
ATOM 2367 C CA . ARG A 1 304 ? -51.180 0.730 45.411 1.00 86.12 304 ARG A CA 1
ATOM 2368 C C . ARG A 1 304 ? -50.650 1.828 46.328 1.00 86.12 304 ARG A C 1
ATOM 2370 O O . ARG A 1 304 ? -51.417 2.735 46.646 1.00 86.12 304 ARG A O 1
ATOM 2377 N N . GLU A 1 305 ? -49.376 1.790 46.723 1.00 81.69 305 GLU A N 1
ATOM 2378 C CA . GLU A 1 305 ? -48.753 2.881 47.494 1.00 81.69 305 GLU A CA 1
ATOM 2379 C C . GLU A 1 305 ? -48.803 4.210 46.723 1.00 81.69 305 GLU A C 1
ATOM 2381 O O . GLU A 1 305 ? -49.130 5.251 47.297 1.00 81.69 305 GLU A O 1
ATOM 2386 N N . LYS A 1 306 ? -48.588 4.168 45.402 1.00 85.31 306 LYS A N 1
ATOM 2387 C CA . LYS A 1 306 ? -48.715 5.324 44.498 1.00 85.31 306 LYS A CA 1
ATOM 2388 C C . LYS A 1 306 ? -50.169 5.681 44.128 1.00 85.31 306 LYS A C 1
ATOM 2390 O O . LYS A 1 306 ? -50.381 6.651 43.405 1.00 85.31 306 LYS A O 1
ATOM 2395 N N . LYS A 1 307 ? -51.175 4.946 44.626 1.00 92.69 307 LYS A N 1
ATOM 2396 C CA . LYS A 1 307 ? -52.612 5.081 44.287 1.00 92.69 307 LYS A CA 1
ATOM 2397 C C . LYS A 1 307 ? -52.923 4.946 42.786 1.00 92.69 307 LYS A C 1
ATOM 2399 O O . LYS A 1 307 ? -53.865 5.560 42.288 1.00 92.69 307 LYS A O 1
ATOM 2404 N N . LEU A 1 308 ? -52.151 4.133 42.074 1.00 92.50 308 LEU A N 1
ATOM 2405 C CA . LEU A 1 308 ? -52.338 3.822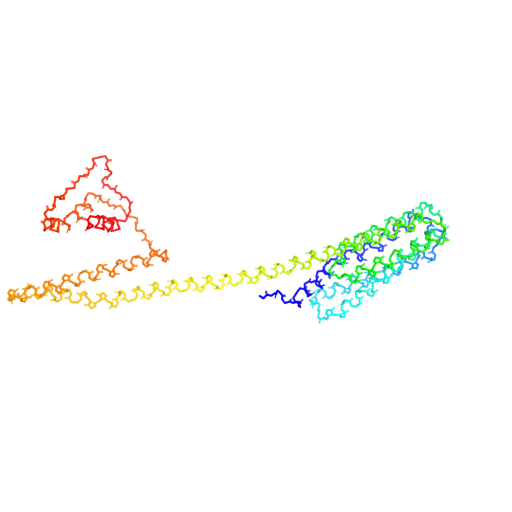 40.659 1.00 92.50 308 LEU A CA 1
ATOM 2406 C C . LEU A 1 308 ? -53.106 2.504 40.490 1.00 92.50 308 LEU A C 1
ATOM 2408 O O . LEU A 1 308 ? -52.948 1.574 41.281 1.00 92.50 308 LEU A O 1
ATOM 2412 N N . GLN A 1 309 ? -53.937 2.422 39.448 1.00 90.94 309 GLN A N 1
ATOM 2413 C CA . GLN A 1 309 ? -54.591 1.176 39.042 1.00 90.94 309 GLN A CA 1
ATOM 2414 C C . GLN A 1 309 ? -53.738 0.464 37.990 1.00 90.94 309 GLN A C 1
ATOM 2416 O O . GLN A 1 309 ? -53.489 1.021 36.924 1.00 90.94 309 GLN A O 1
ATOM 2421 N N . LEU A 1 310 ? -53.336 -0.775 38.275 1.00 89.94 310 LEU A N 1
ATOM 2422 C CA . LEU A 1 310 ? -52.598 -1.640 37.355 1.00 89.94 310 LEU A CA 1
ATOM 2423 C C . LEU A 1 310 ? -53.516 -2.791 36.919 1.00 89.94 310 LEU A C 1
ATOM 2425 O O . LEU A 1 310 ? -54.010 -3.530 37.767 1.00 89.94 310 LEU A O 1
ATOM 2429 N N . HIS A 1 311 ? -53.768 -2.923 35.614 1.00 90.50 311 HIS A N 1
ATOM 2430 C CA . HIS A 1 311 ? -54.620 -3.972 35.043 1.00 90.50 311 HIS A CA 1
ATOM 2431 C C . HIS A 1 311 ? -53.851 -4.777 33.995 1.00 90.50 311 HIS A C 1
ATOM 2433 O O . HIS A 1 311 ? -53.250 -4.201 33.089 1.00 90.50 311 HIS A O 1
ATOM 2439 N N . LEU A 1 312 ? -53.932 -6.106 34.078 1.00 90.19 312 LEU A N 1
ATOM 2440 C CA . LEU A 1 312 ? -53.397 -7.020 33.072 1.00 90.19 312 LEU A CA 1
ATOM 2441 C C . LEU A 1 312 ? -54.514 -7.470 32.128 1.00 90.19 312 LEU A C 1
ATOM 2443 O O . LEU A 1 312 ? -55.510 -8.040 32.564 1.00 90.19 312 LEU A O 1
ATOM 2447 N N . THR A 1 313 ? -54.355 -7.235 30.826 1.00 92.38 313 THR A N 1
ATOM 2448 C CA . THR A 1 313 ? -55.264 -7.753 29.792 1.00 92.38 313 THR A CA 1
ATOM 2449 C C . THR A 1 313 ? -54.445 -8.438 28.709 1.00 92.38 313 THR A C 1
ATOM 2451 O O . THR A 1 313 ? -53.572 -7.818 28.109 1.00 92.38 313 THR A O 1
ATOM 2454 N N . ILE A 1 314 ? -54.728 -9.716 28.458 1.00 89.94 314 ILE A N 1
ATOM 2455 C CA . ILE A 1 314 ? -54.039 -10.531 27.450 1.00 89.94 314 ILE A CA 1
ATOM 2456 C C . ILE A 1 314 ? -55.063 -10.911 26.380 1.00 89.94 314 ILE A C 1
ATOM 2458 O O . ILE A 1 314 ? -56.098 -11.497 26.700 1.00 89.94 314 ILE A O 1
ATOM 2462 N N . ASP A 1 315 ? -54.787 -10.566 25.121 1.00 92.44 315 ASP A N 1
ATOM 2463 C CA . ASP A 1 315 ? -55.645 -10.914 23.984 1.00 92.44 315 ASP A CA 1
ATOM 2464 C C . ASP A 1 315 ? -55.673 -12.441 23.781 1.00 92.44 315 ASP A C 1
ATOM 2466 O O . ASP A 1 315 ? -54.634 -13.099 23.767 1.00 92.44 315 ASP A O 1
ATOM 2470 N N . HIS A 1 316 ? -56.865 -13.007 23.596 1.00 87.00 316 HIS A N 1
ATOM 2471 C CA . HIS A 1 316 ? -57.087 -14.441 23.378 1.00 87.00 316 HIS A CA 1
ATOM 2472 C C . HIS A 1 316 ? -56.483 -14.962 22.064 1.00 87.00 316 HIS A C 1
ATOM 2474 O O . HIS A 1 316 ? -56.370 -16.170 21.879 1.00 87.00 316 HIS A O 1
ATOM 2480 N N . ARG A 1 317 ? -56.107 -14.066 21.146 1.00 90.75 317 ARG A N 1
ATOM 2481 C CA . ARG A 1 317 ? -55.420 -14.393 19.890 1.00 90.75 317 ARG A CA 1
ATOM 2482 C C . ARG A 1 317 ? -53.920 -14.632 20.071 1.00 90.75 317 ARG A C 1
ATOM 2484 O O . ARG A 1 317 ? -53.273 -15.069 19.121 1.00 90.75 317 ARG A O 1
ATOM 2491 N N . LEU A 1 318 ? -53.355 -14.328 21.243 1.00 89.69 318 LEU A N 1
ATOM 2492 C CA . LEU A 1 318 ? -51.944 -14.584 21.525 1.00 89.69 318 LEU A CA 1
ATOM 2493 C C . LEU A 1 318 ? -51.701 -16.070 21.840 1.00 89.69 318 LEU A C 1
ATOM 2495 O O . LEU A 1 318 ? -52.516 -16.686 22.531 1.00 89.69 318 LEU A O 1
ATOM 2499 N N . PRO A 1 319 ? -50.577 -16.649 21.379 1.00 88.12 319 PRO A N 1
ATOM 2500 C CA . PRO A 1 319 ? -50.191 -18.006 21.745 1.00 88.12 319 PRO A CA 1
ATOM 2501 C C . PRO A 1 319 ? -50.008 -18.140 23.260 1.00 88.12 319 PRO A C 1
ATOM 2503 O O . PRO A 1 319 ? -49.421 -17.264 23.896 1.00 88.12 319 PRO A O 1
ATOM 2506 N N . THR A 1 320 ? -50.463 -19.256 23.835 1.00 88.69 320 THR A N 1
ATOM 2507 C CA . THR A 1 320 ? -50.245 -19.563 25.260 1.00 88.69 320 THR A CA 1
ATOM 2508 C C . THR A 1 320 ? -48.761 -19.751 25.566 1.00 88.69 320 THR A C 1
ATOM 2510 O O . THR A 1 320 ? -48.277 -19.239 26.573 1.00 88.69 320 THR A O 1
ATOM 2513 N N . PHE A 1 321 ? -48.049 -20.433 24.666 1.00 91.56 321 PHE A N 1
ATOM 2514 C CA . PHE A 1 321 ? -46.615 -20.683 24.750 1.00 91.56 321 PHE A CA 1
ATOM 2515 C C . PHE A 1 321 ? -45.861 -19.825 23.738 1.00 91.56 321 PHE A C 1
ATOM 2517 O O . PHE A 1 321 ? -46.236 -19.763 22.565 1.00 91.56 321 PHE A O 1
ATOM 2524 N N . LEU A 1 322 ? -44.783 -19.194 24.188 1.00 92.00 322 LEU A N 1
ATOM 2525 C CA . LEU A 1 322 ? -43.827 -18.478 23.354 1.00 92.00 322 LEU A CA 1
ATOM 2526 C C . LEU A 1 322 ? -42.448 -19.107 23.508 1.00 92.00 322 LEU A C 1
ATOM 2528 O O . LEU A 1 322 ? -42.161 -19.746 24.516 1.00 92.00 322 LEU A O 1
ATOM 2532 N N . ARG A 1 323 ? -41.587 -18.881 22.517 1.00 92.31 323 ARG A N 1
ATOM 2533 C CA . ARG A 1 323 ? -40.191 -19.306 22.564 1.00 92.31 323 ARG A CA 1
ATOM 2534 C C . ARG A 1 323 ? -39.280 -18.101 22.757 1.00 92.31 323 ARG A C 1
ATOM 2536 O O . ARG A 1 323 ? -39.308 -17.185 21.937 1.00 92.31 323 ARG A O 1
ATOM 2543 N N . GLY A 1 324 ? -38.474 -18.103 23.813 1.00 91.25 324 GLY A N 1
ATOM 2544 C CA . GLY A 1 324 ? -37.554 -17.012 24.135 1.00 91.25 324 GLY A CA 1
ATOM 2545 C C . GLY A 1 324 ? -37.015 -17.084 25.562 1.00 91.25 324 GLY A C 1
ATOM 2546 O O . GLY A 1 324 ? -37.002 -18.155 26.172 1.00 91.25 324 GLY A O 1
ATOM 2547 N N . ASP A 1 325 ? -36.586 -15.931 26.076 1.00 91.00 325 ASP A N 1
ATOM 2548 C CA . ASP A 1 325 ? -36.049 -15.773 27.427 1.00 91.00 325 ASP A CA 1
ATOM 2549 C C . ASP A 1 325 ? -37.095 -15.082 28.332 1.00 91.00 325 ASP A C 1
ATOM 2551 O O . ASP A 1 325 ? -37.245 -13.850 28.288 1.00 91.00 325 ASP A O 1
ATOM 2555 N N . PRO A 1 326 ? -37.852 -15.838 29.152 1.00 89.38 326 PRO A N 1
ATOM 2556 C CA . PRO A 1 326 ? -38.871 -15.265 30.032 1.00 89.38 326 PRO A CA 1
ATOM 2557 C C . PRO A 1 326 ? -38.278 -14.362 31.123 1.00 89.38 326 PRO A C 1
ATOM 2559 O O . PRO A 1 326 ? -38.966 -13.479 31.643 1.00 89.38 326 PRO A O 1
ATOM 2562 N N . THR A 1 327 ? -37.008 -14.551 31.485 1.00 85.94 327 THR A N 1
ATOM 2563 C CA . THR A 1 327 ? -36.319 -13.742 32.498 1.00 85.94 327 THR A CA 1
ATOM 2564 C C . THR A 1 327 ? -36.047 -12.343 31.959 1.00 85.94 327 THR A C 1
ATOM 2566 O O . THR A 1 327 ? -36.360 -11.354 32.625 1.00 85.94 327 THR A O 1
ATOM 2569 N N . ARG A 1 328 ? -35.565 -12.241 30.716 1.00 87.50 328 ARG A N 1
ATOM 2570 C CA . ARG A 1 328 ? -35.321 -10.949 30.056 1.00 87.50 328 ARG A CA 1
ATOM 2571 C C . ARG A 1 328 ? -36.609 -10.214 29.716 1.00 87.50 328 ARG A C 1
ATOM 2573 O O . ARG A 1 328 ? -36.681 -9.005 29.919 1.00 87.50 328 ARG A O 1
ATOM 2580 N N . ILE A 1 329 ? -37.654 -10.925 29.289 1.00 89.94 329 ILE A N 1
ATOM 2581 C CA . ILE A 1 329 ? -38.978 -10.318 29.075 1.00 89.94 329 ILE A CA 1
ATOM 2582 C C . ILE A 1 329 ? -39.525 -9.732 30.383 1.00 89.94 329 ILE A C 1
ATOM 2584 O O . ILE A 1 329 ? -39.970 -8.584 30.388 1.00 89.94 329 ILE A O 1
ATOM 2588 N N . ARG A 1 330 ? -39.432 -10.465 31.503 1.00 89.38 330 ARG A N 1
ATOM 2589 C CA . ARG A 1 330 ? -39.786 -9.939 32.833 1.00 89.38 330 ARG A CA 1
ATOM 2590 C C . ARG A 1 330 ? -39.027 -8.662 33.162 1.00 89.38 330 ARG A C 1
ATOM 2592 O O . ARG A 1 330 ? -39.644 -7.688 33.576 1.00 89.38 330 ARG A O 1
ATOM 2599 N N . GLN A 1 331 ? -37.716 -8.652 32.947 1.00 84.88 331 GLN A N 1
ATOM 2600 C CA . GLN A 1 331 ? -36.868 -7.498 33.243 1.00 84.88 331 GLN A CA 1
ATOM 2601 C C . GLN A 1 331 ? -37.242 -6.272 32.395 1.00 84.88 331 GLN A C 1
ATOM 2603 O O . GLN A 1 331 ? -37.366 -5.174 32.933 1.00 84.88 331 GLN A O 1
ATOM 2608 N N . ILE A 1 332 ? -37.512 -6.457 31.095 1.00 88.75 332 ILE A N 1
ATOM 2609 C CA . ILE A 1 332 ? -38.012 -5.389 30.214 1.00 88.75 332 ILE A CA 1
ATOM 2610 C C . ILE A 1 332 ? -39.327 -4.825 30.760 1.00 88.75 332 ILE A C 1
ATOM 2612 O O . ILE A 1 332 ? -39.469 -3.612 30.897 1.00 88.75 332 ILE A O 1
ATOM 2616 N N . LEU A 1 333 ? -40.285 -5.690 31.098 1.00 90.50 333 LEU A N 1
ATOM 2617 C CA . LEU A 1 333 ? -41.594 -5.263 31.588 1.00 90.50 333 LEU A CA 1
ATOM 2618 C C . LEU A 1 333 ? -41.508 -4.575 32.954 1.00 90.50 333 LEU A C 1
ATOM 2620 O O . LEU A 1 333 ? -42.157 -3.552 33.146 1.00 90.50 333 LEU A O 1
ATOM 2624 N N . LEU A 1 334 ? -40.679 -5.076 33.871 1.00 85.94 334 LEU A N 1
ATOM 2625 C CA . LEU A 1 334 ? -40.420 -4.433 35.161 1.00 85.94 334 LEU A CA 1
ATOM 2626 C C . LEU A 1 334 ? -39.820 -3.035 34.972 1.00 85.94 334 LEU A C 1
ATOM 2628 O O . LEU A 1 334 ? -40.281 -2.090 35.607 1.00 85.94 334 LEU A O 1
ATOM 2632 N N . ASN A 1 335 ? -38.862 -2.864 34.059 1.00 83.69 335 ASN A N 1
ATOM 2633 C CA . ASN A 1 335 ? -38.277 -1.554 33.756 1.00 83.69 335 ASN A CA 1
ATOM 2634 C C . ASN A 1 335 ? -39.279 -0.590 33.103 1.00 83.69 335 ASN A C 1
ATOM 2636 O O . ASN A 1 335 ? -39.260 0.607 33.383 1.00 83.69 335 ASN A O 1
ATOM 2640 N N . LEU A 1 336 ? -40.171 -1.092 32.245 1.00 89.19 336 LEU A N 1
ATOM 2641 C CA . LEU A 1 336 ? -41.196 -0.265 31.602 1.00 89.19 336 LEU A CA 1
ATOM 2642 C C . LEU A 1 336 ? -42.305 0.152 32.571 1.00 89.19 336 LEU A C 1
ATOM 2644 O O . LEU A 1 336 ? -42.779 1.279 32.491 1.00 89.19 336 LEU A O 1
ATOM 2648 N N . LEU A 1 337 ? -42.729 -0.750 33.457 1.00 87.56 337 LEU A N 1
ATOM 2649 C CA . LEU A 1 337 ? -43.840 -0.521 34.382 1.00 87.56 337 LEU A CA 1
ATOM 2650 C C . LEU A 1 337 ? -43.417 0.170 35.688 1.00 87.56 337 LEU A C 1
ATOM 2652 O O . LEU A 1 337 ? -44.273 0.729 36.372 1.00 87.56 337 LEU A O 1
ATOM 2656 N N . SER A 1 338 ? -42.136 0.104 36.071 1.00 80.25 338 SER A N 1
ATOM 2657 C CA . SER A 1 338 ? -41.629 0.785 37.275 1.00 80.25 338 SER A CA 1
ATOM 2658 C C . SER A 1 338 ? -41.367 2.283 37.079 1.00 80.25 338 SER A C 1
ATOM 2660 O O . SER A 1 338 ? -41.417 3.023 38.071 1.00 80.25 338 SER A O 1
ATOM 2662 N N . ASN A 1 339 ? -41.117 2.712 35.833 1.00 78.00 339 ASN A N 1
ATOM 2663 C CA . ASN A 1 339 ? -41.030 4.120 35.415 1.00 78.00 339 ASN A CA 1
ATOM 2664 C C . ASN A 1 339 ? -42.341 4.875 35.674 1.00 78.00 339 ASN A C 1
ATOM 2666 O O . ASN A 1 339 ? -42.283 5.966 36.285 1.00 78.00 339 ASN A O 1
#

Sequence (339 aa):
MMAQPDAVKKELDLALARRSPEGSLMSPVLLAVVILCTQLGTAHRQLSLVCLSLVSLAGVARFIYVRYSLMKDLPRPDKFIQIFRLLTTAMAFSWGCLSGFAIVMDSYHWTALFALLVNCGVCMGATTSLVPDLPSQRLFLMFSMLGPALAAFLVDNYPMTLVVMFYIAFLGGQGFKQHQWLESSIANRLKLEERSLQLEEAKLHAESAVEARSIFLATMSHEIRTPLNGVIGMTGLLLDTPLSREQTEYTTTIRRSGEALMAIINDILDFSKLEAEMMDLESTDFELRPTLEDVVDLLYYQAREKKLQLHLTIDHRLPTFLRGDPTRIRQILLNLLSN

Radius of gyration: 43.58 Å; Cα contacts (8 Å, |Δi|>4): 309; chains: 1; bounding box: 88×41×117 Å

Secondary structure (DSSP, 8-state):
-PPPHHHHHHHHHHHHHHHHHHHHHHHHHHHHHHHHHSTHHHHSHHHHHHHHHHHHHHHHHHHHHHHHHHHTT-SSHHHHHHHHHHHHHHHHHHHHHHHHHHHHHHTTSHHHHHHHHHHHHHHHHHHHHSTTSHHHHHHHHHHHHHHHHHHHHHTT-HHHHHHHHHHHHHHHHHHHHHHHHHHHHHHHHHHHHHHHHHHHHHHHHHHHHHHHHHHHHHHHHHHHHHHHHHHHHHHHHHHTS---HHHHHHHHHHHHHHHHHHHHHHHHHHHHHHHTT--PPP-EEEEHHHHHHHHHHHHHHHHHHTT--------TTS-SEEEE-HHHHHHHHHHHHH-

Mean predicted aligned error: 11.77 Å